Protein AF-A0A535PEJ7-F1 (afdb_monomer_lite)

Foldseek 3Di:
DDDDDDDDDQQDAAAAQDADFFQRLCVSLPFHKDDWDFQPDFDPWQAWAKKWKFAPDFDPWFQFDLVLLQVLLVVQVPKDFLNHSDHSVRVRVLLRLLAFGSYGTQDMDTDRGIPRVVSNVVVVDRFQAPPDPPQQSVCVRGDPSRRIIMMIGHDNCRQVSQQSSQVSQLNHAPLDCVRTVSNPASPRRDHSRGQAHSVRHGDPSRIPSRHDDDDDPPPDPPPPDDDDDDDDDDDDDDDDDDDDDDDDDDDDDDDDPDDPDDPDDDDPVLLVVLQVQLLVVLCPDPVQKAFLVRSLVSCVVVPSPPDDPDRSSVVSVVCLVVVSHAQWDQDPVRGTMRGNPDDDDD

pLDDT: mean 78.52, std 21.34, range [27.61, 98.69]

Secondary structure (DSSP, 8-state):
--PPPPPPPPPPPPPTTPPPPHHHHHHHTTPPPEEEEETTSPP---S-EEEEEE-SS--SS--B-HHHHHHHHHH-TT-EETTBPPPHHHHHHHHHTT--TT--EEEEEEESS-HHHHHHHHHHSPTT--TTTGGGGGGGGBTTGGG-EEEEEE-S-HHHHHHHHHHHHHTTS--STTT-TT-S-SS----TT--B-TT--B----EES-SPPPPP-PPPPP-------------------------PPPP-PPPP-----------HHHHHHHHHHHHHHHHHSTTSEEEHHHHHHHHHHTTTTTT-SS-HHHHHHHHHHTT-STTEEE-TTS-EEEE--S----

Radius of gyration: 27.88 Å; chains: 1; bounding box: 85×74×63 Å

Sequence (346 aa):
MTASRPAAPTPAAPVPGRVLGGAELLRSVGLLADGPVTWGRPVASGRPGVYVVEWPESRPDAPVDLAVVGKWIERLPGLRLDGARPTSRGLAARLHDFWLPGQVVVYVGMTTSSIGARVAAFYRTPLGDRRPHAGGQWLKTLRGLERARVWWAETNAPEEYEDGIFGAFAATIDASAAGAPRLADREVILPFANLQTAMGVRKAHGISGSVQPREEEAAAPERRIVEVPDGDADGAAESARGRPLEPHRPAASAPPRGSGAAPTGRTPDDVASINDLLQEVACRRLLRELSVADAAAELSARGFLRGTRAQPVAVLRELLKNGRIEGAVQDTDRRWAIRCVREGGR

Structure (mmCIF, N/CA/C/O backbone):
data_AF-A0A535PEJ7-F1
#
_entry.id   AF-A0A535PEJ7-F1
#
loop_
_atom_site.group_PDB
_atom_site.id
_atom_site.type_symbol
_atom_site.label_atom_id
_atom_site.label_alt_id
_atom_site.label_comp_id
_atom_site.label_asym_id
_atom_site.label_entity_id
_atom_site.label_seq_id
_atom_site.pdbx_PDB_ins_code
_atom_site.Cartn_x
_atom_site.Cartn_y
_atom_site.Cartn_z
_atom_site.occupancy
_atom_site.B_iso_or_equiv
_atom_site.auth_seq_id
_atom_site.auth_comp_id
_atom_site.auth_asym_id
_atom_site.auth_atom_id
_atom_site.pdbx_PDB_model_num
ATOM 1 N N . MET A 1 1 ? 21.584 -21.686 -42.639 1.00 40.22 1 MET A N 1
ATOM 2 C CA . MET A 1 1 ? 20.510 -22.150 -41.736 1.00 40.22 1 MET A CA 1
ATOM 3 C C . MET A 1 1 ? 20.745 -21.537 -40.365 1.00 40.22 1 MET A C 1
ATOM 5 O O . MET A 1 1 ? 21.490 -22.083 -39.566 1.00 40.22 1 MET A O 1
ATOM 9 N N . THR A 1 2 ? 20.211 -20.343 -40.132 1.00 39.56 2 THR A N 1
ATOM 10 C CA . THR A 1 2 ? 20.315 -19.626 -38.855 1.00 39.56 2 THR A CA 1
ATOM 11 C C . THR A 1 2 ? 19.129 -20.040 -37.993 1.00 39.56 2 THR A C 1
ATOM 13 O O . THR A 1 2 ? 17.984 -19.757 -38.334 1.00 39.56 2 THR A O 1
ATOM 16 N N . ALA A 1 3 ? 19.403 -20.785 -36.922 1.00 41.22 3 ALA A N 1
ATOM 17 C CA . ALA A 1 3 ? 18.391 -21.276 -35.998 1.00 41.22 3 ALA A CA 1
ATOM 18 C C . ALA A 1 3 ? 17.689 -20.097 -35.304 1.00 41.22 3 ALA A C 1
ATOM 20 O O . ALA A 1 3 ? 18.328 -19.275 -34.645 1.00 41.22 3 ALA A O 1
ATOM 21 N N . SER A 1 4 ? 16.371 -20.016 -35.487 1.00 35.03 4 SER A N 1
ATOM 22 C CA . SER A 1 4 ? 15.511 -19.027 -34.843 1.00 35.03 4 SER A CA 1
ATOM 23 C C . SER A 1 4 ? 15.431 -19.321 -33.344 1.00 35.03 4 SER A C 1
ATOM 25 O O . SER A 1 4 ? 15.120 -20.442 -32.938 1.00 35.03 4 SER A O 1
ATOM 27 N N . ARG A 1 5 ? 15.748 -18.324 -32.516 1.00 36.34 5 ARG A N 1
ATOM 28 C CA . ARG A 1 5 ? 15.661 -18.411 -31.054 1.00 36.34 5 ARG A CA 1
ATOM 29 C C . ARG A 1 5 ? 14.174 -18.456 -30.663 1.00 36.34 5 ARG A C 1
ATOM 31 O O . ARG A 1 5 ? 13.438 -17.582 -31.122 1.00 36.34 5 ARG A O 1
ATOM 38 N N . PRO A 1 6 ? 13.710 -19.417 -29.845 1.00 39.34 6 PRO A N 1
ATOM 39 C CA . PRO A 1 6 ? 12.310 -19.457 -29.439 1.00 39.34 6 PRO A CA 1
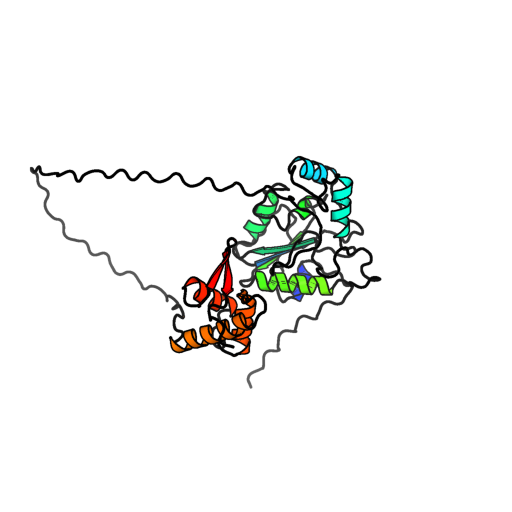ATOM 40 C C . PRO A 1 6 ? 11.959 -18.195 -28.643 1.00 39.34 6 PRO A C 1
ATOM 42 O O . PRO A 1 6 ? 12.738 -17.737 -27.801 1.00 39.34 6 PRO A O 1
ATOM 45 N N . ALA A 1 7 ? 10.796 -17.619 -28.950 1.00 36.56 7 ALA A N 1
ATOM 46 C CA . ALA A 1 7 ? 10.225 -16.507 -28.207 1.00 36.56 7 ALA A CA 1
ATOM 47 C C . ALA A 1 7 ? 10.060 -16.904 -26.732 1.00 36.56 7 ALA A C 1
ATOM 49 O O . ALA A 1 7 ? 9.661 -18.030 -26.428 1.00 36.56 7 ALA A O 1
ATOM 50 N N . ALA A 1 8 ? 10.396 -15.990 -25.819 1.00 38.31 8 ALA A N 1
ATOM 51 C CA . ALA A 1 8 ? 10.147 -16.194 -24.398 1.00 38.31 8 ALA A CA 1
ATOM 52 C C . ALA A 1 8 ? 8.636 -16.408 -24.178 1.00 38.31 8 ALA A C 1
ATOM 54 O O . ALA A 1 8 ? 7.841 -15.711 -24.815 1.00 38.31 8 ALA A O 1
ATOM 55 N N . PRO A 1 9 ? 8.227 -17.355 -23.316 1.00 37.28 9 PRO A N 1
ATOM 56 C CA . PRO A 1 9 ? 6.817 -17.571 -23.030 1.00 37.28 9 PRO A CA 1
ATOM 57 C C . PRO A 1 9 ? 6.213 -16.280 -22.472 1.00 37.28 9 PRO A C 1
ATOM 59 O O . PRO A 1 9 ? 6.731 -15.706 -21.514 1.00 37.28 9 PRO A O 1
ATOM 62 N N . THR A 1 10 ? 5.126 -15.816 -23.087 1.00 45.34 10 THR A N 1
ATOM 63 C CA . THR A 1 10 ? 4.291 -14.745 -22.540 1.00 45.34 10 THR A CA 1
ATOM 64 C C . THR A 1 10 ? 3.850 -15.159 -21.133 1.00 45.34 10 THR A C 1
ATOM 66 O O . THR A 1 10 ? 3.366 -16.285 -20.981 1.00 45.34 10 THR A O 1
ATOM 69 N N . PRO A 1 11 ? 4.030 -14.318 -20.096 1.00 55.16 11 PRO A N 1
ATOM 70 C CA . PRO A 1 11 ? 3.563 -14.661 -18.761 1.00 55.16 11 PRO A CA 1
ATOM 71 C C . PRO A 1 11 ? 2.053 -14.915 -18.815 1.00 55.16 11 PRO A C 1
ATOM 73 O O . PRO A 1 11 ? 1.291 -14.099 -19.333 1.00 55.16 11 PRO A O 1
ATOM 76 N N . ALA A 1 12 ? 1.633 -16.088 -18.341 1.00 57.41 12 ALA A N 1
ATOM 77 C CA . ALA A 1 12 ? 0.224 -16.446 -18.283 1.00 57.41 12 ALA A CA 1
ATOM 78 C C . ALA A 1 12 ? -0.511 -15.474 -17.350 1.00 57.41 12 ALA A C 1
ATOM 80 O O . ALA A 1 12 ? -0.019 -15.171 -16.260 1.00 57.41 12 ALA A O 1
ATOM 81 N N . ALA A 1 13 ? -1.681 -14.998 -17.781 1.00 59.12 13 ALA A N 1
ATOM 82 C CA . ALA A 1 13 ? -2.514 -14.122 -16.967 1.00 59.12 13 ALA A CA 1
ATOM 83 C C . ALA A 1 13 ? -2.870 -14.804 -15.625 1.00 59.12 13 ALA A C 1
ATOM 85 O O . ALA A 1 13 ? -3.090 -16.022 -15.604 1.00 59.12 13 ALA A O 1
ATOM 86 N N . PRO A 1 14 ? -2.929 -14.057 -14.506 1.00 67.81 14 PRO A N 1
ATOM 87 C CA . PRO A 1 14 ? -3.339 -14.608 -13.220 1.00 67.81 14 PRO A CA 1
ATOM 88 C C . PRO A 1 14 ? -4.749 -15.205 -13.298 1.00 67.81 14 PRO A C 1
ATOM 90 O O . PRO A 1 14 ? -5.638 -14.639 -13.929 1.00 67.81 14 PRO A O 1
ATOM 93 N N . VAL A 1 15 ? -4.950 -16.349 -12.641 1.00 69.25 15 VAL A N 1
ATOM 94 C CA . VAL A 1 15 ? -6.269 -16.985 -12.519 1.00 69.25 15 VAL A CA 1
ATOM 95 C C . VAL A 1 15 ? -6.967 -16.435 -11.267 1.00 69.25 15 VAL A C 1
ATOM 97 O O . VAL A 1 15 ? -6.347 -16.461 -10.196 1.00 69.25 15 VAL A O 1
ATOM 100 N N . PRO A 1 16 ? -8.234 -15.986 -11.355 1.00 70.94 16 PRO A N 1
ATOM 101 C CA . PRO A 1 16 ? -8.998 -15.542 -10.192 1.00 70.94 16 PRO A CA 1
ATOM 102 C C . PRO A 1 16 ? -9.054 -16.608 -9.090 1.00 70.94 16 PRO A C 1
ATOM 104 O O . PRO A 1 16 ? -9.185 -17.800 -9.366 1.00 70.94 16 PRO A O 1
ATOM 107 N N . GLY A 1 17 ? -8.932 -16.188 -7.831 1.00 69.38 17 GLY A N 1
ATOM 108 C CA . GLY A 1 17 ? -8.952 -17.068 -6.658 1.00 69.38 17 GLY A CA 1
ATOM 109 C C . GLY A 1 17 ? -7.622 -17.765 -6.347 1.00 69.38 17 GLY A C 1
ATOM 110 O O . GLY A 1 17 ? -7.488 -18.362 -5.277 1.00 69.38 17 GLY A O 1
ATOM 111 N N . ARG A 1 18 ? -6.608 -17.674 -7.221 1.00 79.56 18 ARG A N 1
ATOM 112 C CA . ARG A 1 18 ? -5.263 -18.180 -6.915 1.00 79.56 18 ARG A CA 1
ATOM 113 C C . ARG A 1 18 ? -4.500 -17.178 -6.055 1.00 79.56 18 ARG A C 1
ATOM 115 O O . ARG A 1 18 ? -4.258 -16.048 -6.461 1.00 79.56 18 ARG A O 1
ATOM 122 N N . VAL A 1 19 ? -4.020 -17.625 -4.902 1.00 84.31 19 VAL A N 1
ATOM 123 C CA . VAL A 1 19 ? -3.109 -16.835 -4.067 1.00 84.31 19 VAL A CA 1
ATOM 124 C C . VAL A 1 19 ? -1.735 -16.785 -4.734 1.00 84.31 19 VAL A C 1
ATOM 126 O O . VAL A 1 19 ? -1.134 -17.834 -4.960 1.00 84.31 19 VAL A O 1
ATOM 129 N N . LEU A 1 20 ? -1.245 -15.583 -5.042 1.00 91.56 20 LEU A N 1
ATOM 130 C CA . LEU A 1 20 ? 0.126 -15.373 -5.509 1.00 91.56 20 LEU A CA 1
ATOM 131 C C . LEU A 1 20 ? 0.986 -14.823 -4.371 1.00 91.56 20 LEU A C 1
ATOM 133 O O . LEU A 1 20 ? 0.654 -13.802 -3.763 1.00 91.56 20 LEU A O 1
ATOM 137 N N . GLY A 1 21 ? 2.110 -15.488 -4.102 1.00 95.25 21 GLY A N 1
ATOM 138 C CA . GLY A 1 21 ? 3.163 -14.932 -3.248 1.00 95.25 21 GLY A CA 1
ATOM 139 C C . GLY A 1 21 ? 3.878 -13.756 -3.925 1.00 95.25 21 GLY A C 1
ATOM 140 O O . GLY A 1 21 ? 3.764 -13.555 -5.133 1.00 95.25 21 GLY A O 1
ATOM 141 N N . GLY A 1 22 ? 4.680 -12.995 -3.182 1.00 96.69 22 GLY A N 1
ATOM 142 C CA . GLY A 1 22 ? 5.389 -11.822 -3.701 1.00 96.69 22 GLY A CA 1
ATOM 143 C C . GLY A 1 22 ? 6.346 -12.155 -4.848 1.00 96.69 22 GLY A C 1
ATOM 144 O O . GLY A 1 22 ? 6.372 -11.446 -5.852 1.00 96.69 22 GLY A O 1
ATOM 145 N N . ALA A 1 23 ? 7.067 -13.277 -4.757 1.00 97.50 23 ALA A N 1
ATOM 146 C CA . ALA A 1 23 ? 7.931 -13.740 -5.843 1.00 97.50 23 ALA A CA 1
ATOM 147 C C . ALA A 1 23 ? 7.148 -14.118 -7.111 1.00 97.50 23 ALA A C 1
ATOM 149 O O . ALA A 1 23 ? 7.586 -13.832 -8.223 1.00 97.50 23 ALA A O 1
ATOM 150 N N . GLU A 1 24 ? 6.002 -14.784 -6.958 1.00 96.88 24 GLU A N 1
ATOM 151 C CA . GLU A 1 24 ? 5.153 -15.182 -8.086 1.00 96.88 24 GLU A CA 1
ATOM 152 C C . GLU A 1 24 ? 4.489 -13.969 -8.733 1.00 96.88 24 GLU A C 1
ATOM 154 O O . GLU A 1 24 ? 4.435 -13.885 -9.957 1.00 96.88 24 GLU A O 1
ATOM 159 N N . LEU A 1 25 ? 4.054 -13.006 -7.921 1.00 96.81 25 LEU A N 1
ATOM 160 C CA . LEU A 1 25 ? 3.456 -11.765 -8.386 1.00 96.81 25 LEU A CA 1
ATOM 161 C C . LEU A 1 25 ? 4.454 -10.944 -9.217 1.00 96.81 25 LEU A C 1
ATOM 163 O O . LEU A 1 25 ? 4.123 -10.526 -10.323 1.00 96.81 25 LEU A O 1
ATOM 167 N N . LEU A 1 26 ? 5.701 -10.803 -8.758 1.00 97.62 26 LEU A N 1
ATOM 168 C CA . LEU A 1 26 ? 6.771 -10.170 -9.542 1.00 97.62 26 LEU A CA 1
ATOM 169 C C . LEU A 1 26 ? 7.013 -10.897 -10.877 1.00 97.62 26 LEU A C 1
ATOM 171 O O . LEU A 1 26 ? 7.098 -10.263 -11.928 1.00 97.62 26 LEU A O 1
ATOM 175 N N . ARG A 1 27 ? 7.057 -12.233 -10.871 1.00 96.69 27 ARG A N 1
ATOM 176 C CA . ARG A 1 27 ? 7.235 -13.017 -12.107 1.00 96.69 27 ARG A CA 1
ATOM 177 C C . ARG A 1 27 ? 6.053 -12.910 -13.062 1.00 96.69 27 ARG A C 1
ATOM 179 O O . ARG A 1 27 ? 6.262 -12.951 -14.271 1.00 96.69 27 ARG A O 1
ATOM 186 N N . SER A 1 28 ? 4.834 -12.747 -12.547 1.00 94.88 28 SER A N 1
ATOM 187 C CA . SER A 1 28 ? 3.628 -12.612 -13.374 1.00 94.88 28 SER A CA 1
ATOM 188 C C . SER A 1 28 ? 3.654 -11.372 -14.273 1.00 94.88 28 SER A C 1
ATOM 190 O O . SER A 1 28 ? 3.058 -11.385 -15.344 1.00 94.88 28 SER A O 1
ATOM 192 N N . VAL A 1 29 ? 4.418 -10.342 -13.891 1.00 94.81 29 VAL A N 1
ATOM 193 C CA . VAL A 1 29 ? 4.639 -9.132 -14.698 1.00 94.81 29 VAL A CA 1
ATOM 194 C C . VAL A 1 29 ? 5.972 -9.154 -15.456 1.00 94.81 29 VAL A C 1
ATOM 196 O O . VAL A 1 29 ? 6.398 -8.139 -15.994 1.00 94.81 29 VAL A O 1
ATOM 199 N N . GLY A 1 30 ? 6.654 -10.303 -15.506 1.00 94.12 30 GLY A N 1
ATOM 200 C CA . GLY A 1 30 ? 7.907 -10.478 -16.246 1.00 94.12 30 GLY A CA 1
ATOM 201 C C . GLY A 1 30 ? 9.176 -10.045 -15.504 1.00 94.12 30 GLY A C 1
ATOM 202 O O . GLY A 1 30 ? 10.241 -9.991 -16.119 1.00 94.12 30 GLY A O 1
ATOM 203 N N . LEU A 1 31 ? 9.103 -9.762 -14.199 1.00 95.06 31 LEU A N 1
ATOM 204 C CA . LEU A 1 31 ? 10.280 -9.436 -13.391 1.00 95.06 31 LEU A CA 1
ATOM 205 C C . LEU A 1 31 ? 10.927 -10.685 -12.786 1.00 95.06 31 LEU A C 1
ATOM 207 O O . LEU A 1 31 ? 10.263 -11.659 -12.426 1.00 95.06 31 LEU A O 1
ATOM 211 N N . LEU A 1 32 ? 12.246 -10.632 -12.611 1.00 95.12 32 LEU A N 1
ATOM 212 C CA . LEU A 1 32 ? 12.975 -11.616 -11.818 1.00 95.12 32 LEU A CA 1
ATOM 213 C C . LEU A 1 32 ? 12.944 -11.189 -10.351 1.00 95.12 32 LEU A C 1
ATOM 215 O O . LEU A 1 32 ? 13.448 -10.127 -10.000 1.00 95.12 32 LEU A O 1
ATOM 219 N N . ALA A 1 33 ? 12.313 -12.011 -9.516 1.00 96.81 33 ALA A N 1
ATOM 220 C CA . ALA A 1 33 ? 12.216 -11.766 -8.085 1.00 96.81 3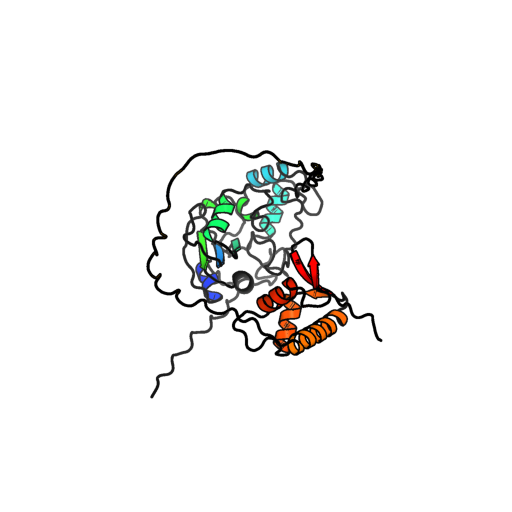3 ALA A CA 1
ATOM 221 C C . ALA A 1 33 ? 13.503 -12.179 -7.359 1.00 96.81 33 ALA A C 1
ATOM 223 O O . ALA A 1 33 ? 13.896 -13.346 -7.420 1.00 96.81 33 ALA A O 1
ATOM 224 N N . ASP A 1 34 ? 14.074 -11.243 -6.614 1.00 97.56 34 ASP A N 1
ATOM 225 C CA . ASP A 1 34 ? 15.127 -11.447 -5.627 1.00 97.56 34 ASP A CA 1
ATOM 226 C C . ASP A 1 34 ? 14.552 -11.522 -4.202 1.00 97.56 34 ASP A C 1
ATOM 228 O O . ASP A 1 34 ? 13.438 -11.061 -3.918 1.00 97.56 34 ASP A O 1
ATOM 232 N N . GLY A 1 35 ? 15.346 -12.082 -3.285 1.00 94.44 35 GLY A N 1
ATOM 233 C CA . GLY A 1 35 ? 14.968 -12.301 -1.890 1.00 94.44 35 GLY A CA 1
ATOM 234 C C . GLY A 1 35 ? 14.477 -13.731 -1.608 1.00 94.44 35 GLY A C 1
ATOM 235 O O . GLY A 1 35 ? 14.850 -14.654 -2.333 1.00 94.44 35 GLY A O 1
ATOM 236 N N . PRO A 1 36 ? 13.685 -13.947 -0.540 1.00 96.81 36 PRO A N 1
ATOM 237 C CA . PRO A 1 36 ? 13.157 -12.937 0.369 1.00 96.81 36 PRO A CA 1
ATOM 238 C C . PRO A 1 36 ? 14.168 -12.557 1.453 1.00 96.81 36 PRO A C 1
ATOM 240 O O . PRO A 1 36 ? 15.015 -13.357 1.846 1.00 96.81 36 PRO A O 1
ATOM 243 N N . VAL A 1 37 ? 14.009 -11.364 2.024 1.00 97.75 37 VAL A N 1
ATOM 244 C CA . VAL A 1 37 ? 14.550 -11.054 3.358 1.00 97.75 37 VAL A CA 1
ATOM 245 C C . VAL A 1 37 ? 13.414 -10.850 4.348 1.00 97.75 37 VAL A C 1
ATOM 247 O O . VAL A 1 37 ? 12.343 -10.368 3.990 1.00 97.75 37 VAL A O 1
ATOM 250 N N . THR A 1 38 ? 13.634 -11.205 5.608 1.00 97.56 38 THR A N 1
ATOM 251 C CA . THR A 1 38 ? 12.675 -10.915 6.678 1.00 97.56 38 THR A CA 1
ATOM 252 C C . THR A 1 38 ? 12.582 -9.407 6.927 1.00 97.56 38 THR A C 1
ATOM 254 O O . THR A 1 38 ? 13.588 -8.696 6.866 1.00 97.56 38 THR A O 1
ATOM 257 N N . TRP A 1 39 ? 11.387 -8.908 7.238 1.00 97.00 39 TRP A N 1
ATOM 258 C CA . TRP A 1 39 ? 11.158 -7.518 7.618 1.00 97.00 39 TRP A CA 1
ATOM 259 C C . TRP A 1 39 ? 12.089 -7.090 8.759 1.00 97.00 39 TRP A C 1
ATOM 261 O O . TRP A 1 39 ? 12.343 -7.831 9.706 1.00 97.00 39 TRP A O 1
ATOM 271 N N . GLY A 1 40 ? 12.631 -5.880 8.658 1.00 95.38 40 GLY A N 1
ATOM 272 C CA . GLY A 1 40 ? 13.662 -5.362 9.559 1.00 95.38 40 GLY A CA 1
ATOM 273 C C . GLY A 1 40 ? 15.091 -5.719 9.139 1.00 95.38 40 GLY A C 1
ATOM 274 O O . GLY A 1 40 ? 16.037 -5.115 9.644 1.00 95.38 40 GLY A O 1
ATOM 275 N N . ARG A 1 41 ? 15.285 -6.646 8.188 1.00 97.25 41 ARG A N 1
ATOM 276 C CA . ARG A 1 41 ? 16.610 -6.957 7.630 1.00 97.25 41 ARG A CA 1
ATOM 277 C C . ARG A 1 41 ? 16.929 -6.062 6.422 1.00 97.25 41 ARG A C 1
ATOM 279 O O . ARG A 1 41 ? 16.006 -5.607 5.737 1.00 97.25 41 ARG A O 1
ATOM 286 N N . PRO A 1 42 ? 18.220 -5.777 6.158 1.00 96.56 42 PRO A N 1
ATOM 287 C CA . PRO A 1 42 ? 18.627 -5.020 4.977 1.00 96.56 42 PRO A CA 1
ATOM 288 C C . PRO A 1 42 ? 18.275 -5.750 3.674 1.00 96.56 42 PRO A C 1
ATOM 290 O O . PRO A 1 42 ? 18.497 -6.952 3.559 1.00 96.56 42 PRO A O 1
ATOM 293 N N . VAL A 1 43 ? 17.782 -5.004 2.682 1.00 97.62 43 VAL A N 1
ATOM 294 C CA . VAL A 1 43 ? 17.622 -5.484 1.300 1.00 97.62 43 VAL A CA 1
ATOM 295 C C . VAL A 1 43 ? 18.887 -5.147 0.515 1.00 97.62 43 VAL A C 1
ATOM 297 O O . VAL A 1 43 ? 19.304 -3.987 0.473 1.00 97.62 43 VAL A O 1
ATOM 300 N N . ALA A 1 44 ? 19.487 -6.152 -0.120 1.00 95.62 44 ALA A N 1
ATOM 301 C CA . ALA A 1 44 ? 20.758 -6.044 -0.834 1.00 95.62 44 ALA A CA 1
ATOM 302 C C . ALA A 1 44 ? 20.595 -5.499 -2.267 1.00 95.62 44 ALA A C 1
ATOM 304 O O . ALA A 1 44 ? 21.089 -6.090 -3.220 1.00 95.62 44 ALA A O 1
ATOM 305 N N . SER A 1 45 ? 19.906 -4.364 -2.426 1.00 96.12 45 SER A N 1
ATOM 306 C CA . SER A 1 45 ? 19.814 -3.659 -3.710 1.00 96.12 45 SER A CA 1
ATOM 307 C C . SER A 1 45 ? 19.985 -2.150 -3.541 1.00 96.12 45 SER A C 1
ATOM 309 O O . SER A 1 45 ? 19.210 -1.456 -2.872 1.00 96.12 45 SER A O 1
ATOM 311 N N . GLY A 1 46 ? 21.025 -1.628 -4.190 1.00 95.38 46 GLY A N 1
ATOM 312 C CA . GLY A 1 46 ? 21.313 -0.198 -4.286 1.00 95.38 46 GLY A CA 1
ATOM 313 C C . GLY A 1 46 ? 20.608 0.496 -5.454 1.00 95.38 46 GLY A C 1
ATOM 314 O O . GLY A 1 46 ? 20.877 1.671 -5.686 1.00 95.38 46 GLY A O 1
ATOM 315 N N . ARG A 1 47 ? 19.753 -0.211 -6.201 1.00 96.06 47 ARG A N 1
ATOM 316 C CA . ARG A 1 47 ? 19.217 0.244 -7.489 1.00 96.06 47 ARG A CA 1
ATOM 317 C C . ARG A 1 47 ? 17.728 0.590 -7.448 1.00 96.06 47 ARG A C 1
ATOM 319 O O . ARG A 1 47 ? 17.056 0.247 -6.470 1.00 96.06 47 ARG A O 1
ATOM 326 N N . PRO A 1 48 ? 17.223 1.283 -8.486 1.00 96.31 48 PRO A N 1
ATOM 327 C CA . PRO A 1 48 ? 15.799 1.529 -8.655 1.00 96.31 48 PRO A CA 1
ATOM 328 C C . PRO A 1 48 ? 15.028 0.227 -8.862 1.00 96.31 48 PRO A C 1
ATOM 330 O O . PRO A 1 48 ? 15.572 -0.761 -9.361 1.00 96.31 48 PRO A O 1
ATOM 333 N N . GLY A 1 49 ? 13.747 0.240 -8.510 1.00 96.94 49 GLY A N 1
ATOM 334 C CA . GLY A 1 49 ? 12.843 -0.857 -8.818 1.00 96.94 49 GLY A CA 1
ATOM 335 C C . GLY A 1 49 ? 11.649 -0.942 -7.882 1.00 96.94 49 GLY A C 1
ATOM 336 O O . GLY A 1 49 ? 11.219 0.060 -7.302 1.00 96.94 49 GLY A O 1
ATOM 337 N N . VAL A 1 50 ? 11.117 -2.152 -7.753 1.00 97.88 50 VAL A N 1
ATOM 338 C CA . VAL A 1 50 ? 9.892 -2.461 -7.009 1.00 97.88 50 VAL A CA 1
ATOM 339 C C . VAL A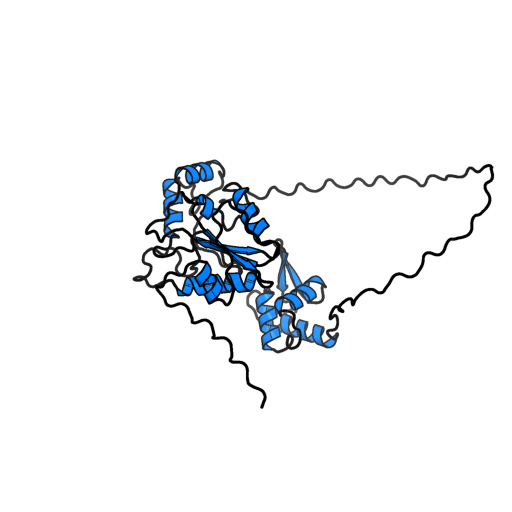 1 50 ? 10.171 -3.472 -5.903 1.00 97.88 50 VAL A C 1
ATOM 341 O O . VAL A 1 50 ? 11.107 -4.268 -5.986 1.00 97.88 50 VAL A O 1
ATOM 344 N N . TYR A 1 51 ? 9.361 -3.444 -4.853 1.00 97.94 51 TYR A N 1
ATOM 345 C CA . TYR A 1 51 ? 9.412 -4.399 -3.754 1.00 97.94 51 TYR A CA 1
ATOM 346 C C . TYR A 1 51 ? 8.009 -4.759 -3.279 1.00 97.94 51 TYR A C 1
ATOM 348 O O . TYR A 1 51 ? 7.082 -3.952 -3.337 1.00 97.94 51 TYR A O 1
ATOM 356 N N . VAL A 1 52 ? 7.871 -5.985 -2.788 1.00 98.31 52 VAL A N 1
ATOM 357 C CA . VAL A 1 52 ? 6.620 -6.567 -2.311 1.00 98.31 52 VAL A CA 1
ATOM 358 C C . VAL A 1 52 ? 6.820 -7.040 -0.880 1.00 98.31 52 VAL A C 1
ATOM 360 O O . VAL A 1 52 ? 7.772 -7.762 -0.586 1.00 98.31 52 VAL A O 1
ATOM 363 N N . VAL A 1 53 ? 5.916 -6.639 0.008 1.00 98.19 53 VAL A N 1
ATOM 364 C CA . VAL A 1 53 ? 5.838 -7.129 1.384 1.00 98.19 53 VAL A CA 1
ATOM 365 C C . VAL A 1 53 ? 4.773 -8.210 1.436 1.00 98.19 53 VAL A C 1
ATOM 367 O O . VAL A 1 53 ? 3.594 -7.971 1.164 1.00 98.19 53 VAL A O 1
ATOM 370 N N . GLU A 1 54 ? 5.209 -9.404 1.795 1.00 97.81 54 GLU A N 1
ATOM 371 C CA . GLU A 1 54 ? 4.402 -10.608 1.875 1.00 97.81 54 GLU A CA 1
ATOM 372 C C . GLU A 1 54 ? 4.262 -11.045 3.335 1.00 97.81 54 GLU A C 1
ATOM 374 O O . GLU A 1 54 ? 5.243 -11.202 4.064 1.00 97.81 54 GLU A O 1
ATOM 379 N N . TRP A 1 55 ? 3.028 -11.249 3.773 1.00 96.94 55 TRP A N 1
ATOM 380 C CA . TRP A 1 55 ? 2.695 -11.839 5.056 1.00 96.94 55 TRP A CA 1
ATOM 381 C C . TRP A 1 55 ? 2.991 -13.349 5.049 1.00 96.94 55 TRP A C 1
ATOM 383 O O . TRP A 1 55 ? 2.800 -13.995 4.021 1.00 96.94 55 TRP A O 1
ATOM 393 N N . PRO A 1 56 ? 3.443 -13.953 6.165 1.00 92.12 56 PRO A N 1
ATOM 394 C CA . PRO A 1 56 ? 3.915 -15.342 6.168 1.00 92.12 56 PRO A CA 1
ATOM 395 C C . PRO A 1 56 ? 2.904 -16.381 5.681 1.00 92.12 56 PRO A C 1
ATOM 397 O O . PRO A 1 56 ? 3.308 -17.380 5.086 1.00 92.12 56 PRO A O 1
ATOM 400 N N . GLU A 1 57 ? 1.626 -16.138 5.963 1.00 90.44 57 GLU A N 1
ATOM 401 C CA . GLU A 1 57 ? 0.495 -17.035 5.744 1.00 90.44 57 GLU A CA 1
ATOM 402 C C . GLU A 1 57 ? -0.759 -16.216 5.417 1.00 90.44 57 GLU A C 1
ATOM 404 O O . GLU A 1 57 ? -0.887 -15.069 5.847 1.00 90.44 57 GLU A O 1
ATOM 409 N N . SER A 1 58 ? -1.708 -16.799 4.687 1.00 89.50 58 SER A N 1
ATOM 410 C CA . SER A 1 58 ? -3.017 -16.172 4.501 1.00 89.50 58 SER A CA 1
ATOM 411 C C . SER A 1 58 ? -3.777 -16.144 5.828 1.00 89.50 58 SER A C 1
ATOM 413 O O . SER A 1 58 ? -3.716 -17.097 6.608 1.00 89.50 58 SER A O 1
ATOM 415 N N . ARG A 1 59 ? -4.505 -15.055 6.094 1.00 90.19 59 ARG A N 1
ATOM 416 C CA . ARG A 1 59 ? -5.329 -14.917 7.302 1.00 90.19 59 ARG A CA 1
ATOM 417 C C . ARG A 1 59 ? -6.740 -14.465 6.948 1.00 90.19 59 ARG A C 1
ATOM 419 O O . ARG A 1 59 ? -6.884 -13.636 6.050 1.00 90.19 59 ARG A O 1
ATOM 426 N N . PRO A 1 60 ? -7.766 -14.945 7.674 1.00 88.69 60 PRO A N 1
ATOM 427 C CA . PRO A 1 60 ? -9.129 -14.450 7.499 1.00 88.69 60 PRO A CA 1
ATOM 428 C C . PRO A 1 60 ? -9.258 -12.986 7.931 1.00 88.69 60 PRO A C 1
ATOM 430 O O . PRO A 1 60 ? -10.028 -12.236 7.343 1.00 88.69 60 PRO A O 1
ATOM 433 N N . ASP A 1 61 ? -8.453 -12.581 8.916 1.00 90.62 61 ASP A N 1
ATOM 434 C CA . ASP A 1 61 ? -8.571 -11.305 9.602 1.00 90.62 61 ASP A CA 1
ATOM 435 C C . ASP A 1 61 ? -7.216 -10.588 9.668 1.00 90.62 61 ASP A C 1
ATOM 437 O O . ASP A 1 61 ? -6.191 -11.213 9.984 1.00 90.62 61 ASP A O 1
ATOM 441 N N . ALA A 1 62 ? -7.215 -9.268 9.441 1.00 93.00 62 ALA A N 1
ATOM 442 C CA . ALA A 1 62 ? -6.018 -8.456 9.643 1.00 93.00 62 ALA A CA 1
ATOM 443 C C . ALA A 1 62 ? -5.568 -8.524 11.108 1.00 93.00 62 ALA A C 1
ATOM 445 O O . ALA A 1 62 ? -6.360 -8.208 12.003 1.00 93.00 62 ALA A O 1
ATOM 446 N N . PRO A 1 63 ? -4.294 -8.854 11.384 1.00 95.62 63 PRO A N 1
ATOM 447 C CA . PRO A 1 63 ? -3.753 -8.845 12.736 1.00 95.62 63 PRO A CA 1
ATOM 448 C C . PRO A 1 63 ? -3.446 -7.408 13.199 1.00 95.62 63 PRO A C 1
ATOM 450 O O . PRO A 1 63 ? -2.306 -7.094 13.523 1.00 95.62 63 PRO A O 1
ATOM 453 N N . VAL A 1 64 ? -4.440 -6.514 13.206 1.00 97.00 64 VAL A N 1
ATOM 454 C CA . VAL A 1 64 ? -4.277 -5.111 13.625 1.00 97.00 64 VAL A CA 1
ATOM 455 C C . VAL A 1 64 ? -4.028 -5.031 15.133 1.00 97.00 64 VAL A C 1
ATOM 457 O O . VAL A 1 64 ? -4.789 -5.568 15.938 1.00 97.00 64 VAL A O 1
ATOM 460 N N . ASP A 1 65 ? -2.974 -4.325 15.534 1.00 97.50 65 ASP A N 1
ATOM 461 C CA . ASP A 1 65 ? -2.648 -4.081 16.932 1.00 97.50 65 ASP A CA 1
ATOM 462 C C . ASP A 1 65 ? -3.400 -2.855 17.475 1.00 97.50 65 ASP A C 1
ATOM 464 O O . ASP A 1 65 ? -3.062 -1.702 17.193 1.00 97.50 65 ASP A O 1
ATOM 468 N N . LEU A 1 66 ? -4.420 -3.108 18.301 1.00 97.38 66 LEU A N 1
ATOM 469 C CA . LEU A 1 66 ? -5.253 -2.062 18.904 1.00 97.38 66 LEU A CA 1
ATOM 470 C C . LEU A 1 66 ? -4.462 -1.047 19.740 1.00 97.38 66 LEU A C 1
ATOM 472 O O . LEU A 1 66 ? -4.850 0.122 19.790 1.00 97.38 66 LEU A O 1
ATOM 476 N N . ALA A 1 67 ? -3.372 -1.462 20.392 1.00 97.38 67 ALA A N 1
ATOM 477 C CA . ALA A 1 67 ? -2.569 -0.560 21.212 1.00 97.38 67 ALA A CA 1
ATOM 478 C C . ALA A 1 67 ? -1.751 0.394 20.332 1.00 97.38 67 ALA A C 1
ATOM 480 O O . ALA A 1 67 ? -1.664 1.586 20.630 1.00 97.38 67 ALA A O 1
ATOM 481 N N . VAL A 1 68 ? -1.199 -0.102 19.220 1.00 97.56 68 VAL A N 1
ATOM 482 C CA . VAL A 1 68 ? -0.520 0.744 18.224 1.00 97.56 68 VAL A CA 1
ATOM 483 C C . VAL A 1 68 ? -1.501 1.727 17.585 1.00 97.56 68 VAL A C 1
ATOM 485 O O . VAL A 1 68 ? -1.180 2.908 17.454 1.00 97.56 68 VAL A O 1
ATOM 488 N N . VAL A 1 69 ? -2.714 1.275 17.253 1.00 97.88 69 VAL A N 1
ATOM 489 C CA . VAL A 1 69 ? -3.778 2.141 16.719 1.00 97.88 69 VAL A CA 1
ATOM 490 C C . VAL A 1 69 ? -4.174 3.228 17.725 1.00 97.88 69 VAL A C 1
ATOM 492 O O . VAL A 1 69 ? -4.294 4.390 17.342 1.00 97.88 69 VAL A O 1
ATOM 495 N N . GLY A 1 70 ? -4.319 2.894 19.012 1.00 97.56 70 GLY A N 1
ATOM 496 C CA . GLY A 1 70 ? -4.599 3.880 20.063 1.00 97.56 70 GLY A CA 1
ATOM 497 C C . GLY A 1 70 ? -3.523 4.964 20.149 1.00 97.56 70 GLY A C 1
ATOM 498 O O . GLY A 1 70 ? -3.832 6.150 20.039 1.00 97.56 70 GLY A O 1
ATOM 499 N N . LYS A 1 71 ? -2.248 4.558 20.207 1.00 97.62 71 LYS A N 1
ATOM 500 C CA . LYS A 1 71 ? -1.103 5.487 20.205 1.00 97.62 71 LYS A CA 1
ATOM 501 C C . LYS A 1 71 ? -1.058 6.364 18.953 1.00 97.62 71 LYS A C 1
ATOM 503 O O . LYS A 1 71 ? -0.650 7.520 19.023 1.00 97.62 71 LYS A O 1
ATOM 508 N N . TRP A 1 72 ? -1.470 5.837 17.801 1.00 96.75 72 TRP A N 1
ATOM 509 C CA .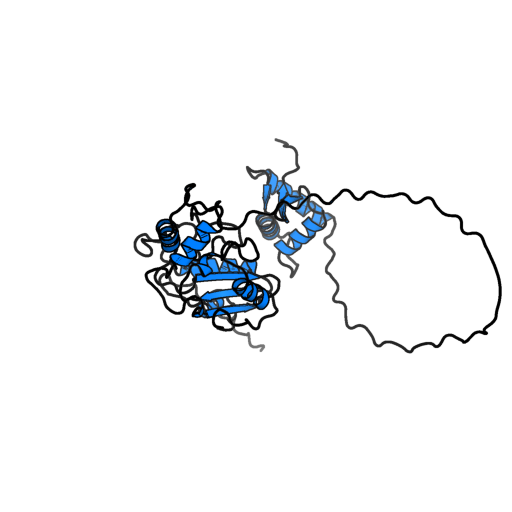 TRP A 1 72 ? -1.538 6.605 16.558 1.00 96.75 72 TRP A CA 1
ATOM 510 C C . TRP A 1 72 ? -2.601 7.709 16.615 1.00 96.75 72 TRP A C 1
ATOM 512 O O . TRP A 1 72 ? -2.315 8.846 16.239 1.00 96.75 72 TRP A O 1
ATOM 522 N N . ILE A 1 73 ? -3.792 7.399 17.142 1.00 97.25 73 ILE A N 1
ATOM 523 C CA . ILE A 1 73 ? -4.885 8.366 17.342 1.00 97.25 73 ILE A CA 1
ATOM 524 C C . ILE A 1 73 ? -4.494 9.445 18.362 1.00 97.25 73 ILE A C 1
ATOM 526 O O . ILE A 1 73 ? -4.829 10.616 18.186 1.00 97.25 73 ILE A O 1
ATOM 530 N N . GLU A 1 74 ? -3.794 9.068 19.431 1.00 96.81 74 GLU A N 1
ATOM 531 C CA . GLU A 1 74 ? -3.280 10.011 20.433 1.00 96.81 74 GLU A CA 1
ATOM 532 C C . GLU A 1 74 ? -2.231 10.948 19.835 1.00 96.81 74 GLU A C 1
ATOM 534 O O . GLU A 1 74 ? -2.302 12.164 20.017 1.00 96.81 74 GLU A O 1
ATOM 539 N N . ARG A 1 75 ? -1.288 10.387 19.070 1.00 95.56 75 ARG A N 1
ATOM 540 C CA . ARG A 1 75 ? -0.203 11.135 18.430 1.00 95.56 75 ARG A CA 1
ATOM 541 C C . ARG A 1 75 ? -0.698 12.138 17.390 1.00 95.56 75 ARG A C 1
ATOM 543 O O . ARG A 1 75 ? -0.046 13.160 17.185 1.00 95.56 75 ARG A O 1
ATOM 550 N N . LEU A 1 76 ? -1.802 11.844 16.704 1.00 95.50 76 LEU A N 1
ATOM 551 C CA . LEU A 1 76 ? -2.355 12.689 15.647 1.00 95.50 76 LEU A CA 1
ATOM 552 C C . LEU A 1 76 ? -3.757 13.185 16.024 1.00 95.50 76 LEU A C 1
ATOM 554 O O . LEU A 1 76 ? -4.755 12.612 15.584 1.00 95.50 76 LEU A O 1
ATOM 558 N N . PRO A 1 77 ? -3.869 14.308 16.762 1.00 94.19 77 PRO A N 1
ATOM 559 C CA . PRO A 1 77 ? -5.160 14.889 17.133 1.00 94.19 77 PRO A CA 1
ATOM 560 C C . PRO A 1 77 ? -6.052 15.251 15.938 1.00 94.19 77 PRO A C 1
ATOM 562 O O . PRO A 1 77 ? -7.267 15.368 16.096 1.00 94.19 77 PRO A O 1
ATOM 565 N N . GLY A 1 78 ? -5.466 15.428 14.749 1.00 95.12 78 GLY A N 1
ATOM 566 C CA . GLY A 1 78 ? -6.164 15.673 13.484 1.00 95.12 78 GLY A CA 1
ATOM 567 C C . GLY A 1 78 ? -6.674 14.416 12.770 1.00 95.12 78 GLY A C 1
ATOM 568 O O . GLY A 1 78 ? -7.375 14.553 11.774 1.00 95.12 78 GLY A O 1
ATOM 569 N N . LEU A 1 79 ? -6.368 13.208 13.260 1.00 96.88 79 LEU A N 1
ATOM 570 C CA . LEU A 1 79 ? -6.802 11.961 12.632 1.00 96.88 79 LEU A CA 1
ATOM 571 C C . LEU A 1 79 ? -8.327 11.826 12.719 1.00 96.88 79 LEU A C 1
ATOM 573 O O . LEU A 1 79 ? -8.918 11.936 13.801 1.00 96.88 79 LEU A O 1
ATOM 577 N N . ARG A 1 80 ? -8.972 11.603 11.573 1.00 97.81 80 ARG A N 1
ATOM 578 C CA . ARG A 1 80 ? -10.418 11.385 11.459 1.00 97.81 80 ARG A CA 1
ATOM 579 C C . ARG A 1 80 ? -10.727 10.103 10.696 1.00 97.81 80 ARG A C 1
ATOM 581 O O . ARG A 1 80 ? -9.965 9.696 9.824 1.00 97.81 80 ARG A O 1
ATOM 588 N N . LEU A 1 81 ? -11.864 9.511 11.027 1.00 97.56 81 LEU A N 1
ATOM 589 C CA . LEU A 1 81 ? -12.535 8.439 10.309 1.00 97.56 81 LEU A CA 1
ATOM 590 C C . LEU A 1 81 ? -13.914 8.968 9.917 1.00 97.56 81 LEU A C 1
ATOM 592 O O . LEU A 1 81 ? -14.699 9.321 10.794 1.00 97.56 81 LEU A O 1
ATOM 596 N N . ASP A 1 82 ? -14.157 9.099 8.617 1.00 96.44 82 ASP A N 1
ATOM 597 C CA . ASP A 1 82 ? -15.379 9.673 8.038 1.00 96.44 82 ASP A CA 1
ATOM 598 C C . ASP A 1 82 ? -15.739 11.038 8.651 1.00 96.44 82 ASP A C 1
ATOM 600 O O . ASP A 1 82 ? -16.885 11.339 8.969 1.00 96.44 82 ASP A O 1
ATOM 604 N N . GLY A 1 83 ? -14.719 11.869 8.881 1.00 96.69 83 GLY A N 1
ATOM 605 C CA . GLY A 1 83 ? -14.867 13.205 9.467 1.00 96.69 83 GLY A CA 1
ATOM 606 C C . GLY A 1 83 ? -14.965 13.247 10.998 1.00 96.69 83 GLY A C 1
ATOM 607 O O . GLY A 1 83 ? -14.763 14.314 11.577 1.00 96.69 83 GLY A O 1
ATOM 608 N N . ALA A 1 84 ? -15.169 12.116 11.680 1.00 97.25 84 ALA A N 1
ATOM 609 C CA . ALA A 1 84 ? -15.230 12.038 13.141 1.00 97.25 84 ALA A CA 1
ATOM 610 C C . ALA A 1 84 ? -13.901 11.572 13.755 1.00 97.25 84 ALA A C 1
ATOM 612 O O . ALA A 1 84 ? -13.091 10.913 13.107 1.00 97.25 84 ALA A O 1
ATOM 613 N N . ARG A 1 85 ? -13.643 11.899 15.027 1.00 97.50 85 ARG A N 1
ATOM 614 C CA . ARG A 1 85 ? -12.484 11.340 15.741 1.00 97.50 85 ARG A CA 1
ATOM 615 C C . ARG A 1 85 ? -12.759 9.861 16.054 1.00 97.50 85 ARG A C 1
ATOM 617 O O . ARG A 1 85 ? -13.736 9.585 16.749 1.00 97.50 85 ARG A O 1
ATOM 624 N N . PRO A 1 86 ? -11.938 8.911 15.576 1.00 97.88 86 PRO A N 1
ATOM 625 C CA . PRO A 1 86 ? -12.219 7.500 15.791 1.00 97.88 86 PRO A CA 1
ATOM 626 C C . PRO A 1 86 ? -11.856 7.042 17.203 1.00 97.88 86 PRO A C 1
ATOM 628 O O . PRO A 1 86 ? -10.989 7.609 17.868 1.00 97.88 86 PRO A O 1
ATOM 631 N N . THR A 1 87 ? -12.465 5.932 17.613 1.00 98.00 87 THR A N 1
ATOM 632 C CA . THR A 1 87 ? -11.945 5.088 18.696 1.00 98.00 87 THR A CA 1
ATOM 633 C C . THR A 1 87 ? -10.919 4.098 18.139 1.00 98.00 87 THR A C 1
ATOM 635 O O . THR A 1 87 ? -10.956 3.772 16.950 1.00 98.00 87 THR A O 1
ATOM 638 N N . SER A 1 88 ? -10.046 3.542 18.987 1.00 97.69 88 SER A N 1
ATOM 639 C CA . SER A 1 88 ? -9.078 2.518 18.555 1.00 97.69 88 SER A CA 1
ATOM 640 C C . SER A 1 88 ? -9.761 1.308 17.914 1.00 97.69 88 SER A C 1
ATOM 642 O O . SER A 1 88 ? -9.294 0.799 16.899 1.00 97.69 88 SER A O 1
ATOM 644 N N . ARG A 1 89 ? -10.908 0.881 18.464 1.00 97.88 89 ARG A N 1
ATOM 645 C CA . ARG A 1 89 ? -11.708 -0.223 17.914 1.00 97.88 89 ARG A CA 1
ATOM 646 C C . ARG A 1 89 ? -12.332 0.141 16.567 1.00 97.88 89 ARG A C 1
ATOM 648 O O . ARG A 1 89 ? -12.277 -0.671 15.655 1.00 97.88 89 ARG A O 1
ATOM 655 N N . GLY A 1 90 ? -12.889 1.347 16.435 1.00 97.69 90 GLY A N 1
ATOM 656 C CA . GLY A 1 90 ? -13.495 1.809 15.184 1.00 97.69 90 GLY A CA 1
ATOM 657 C C . GLY A 1 90 ? -12.477 1.933 14.050 1.00 97.69 90 GLY A C 1
ATOM 658 O O . GLY A 1 90 ? -12.727 1.462 12.945 1.00 97.69 90 GLY A O 1
ATOM 659 N N . LEU A 1 91 ? -11.294 2.489 14.331 1.00 97.69 91 LEU A N 1
ATOM 660 C CA . LEU A 1 91 ? -10.228 2.587 13.332 1.00 97.69 91 LEU A CA 1
ATOM 661 C C . LEU A 1 91 ? -9.661 1.212 12.957 1.00 97.69 91 LEU A C 1
ATOM 663 O O . LEU A 1 91 ? -9.420 0.958 11.782 1.00 97.69 91 LEU A O 1
ATOM 667 N N . ALA A 1 92 ? -9.483 0.308 13.923 1.00 97.31 92 ALA A N 1
ATOM 668 C CA . ALA A 1 92 ? -9.037 -1.052 13.631 1.00 97.31 92 ALA A CA 1
ATOM 669 C C . ALA A 1 92 ? -10.062 -1.849 12.812 1.00 97.31 92 ALA A C 1
ATOM 671 O O . ALA A 1 92 ? -9.662 -2.564 11.899 1.00 97.31 92 ALA A O 1
ATOM 672 N N . ALA A 1 93 ? -11.361 -1.686 13.090 1.00 95.56 93 ALA A N 1
ATOM 673 C CA . ALA A 1 93 ? -12.426 -2.261 12.272 1.00 95.56 93 ALA A CA 1
ATOM 674 C C . ALA A 1 93 ? -12.370 -1.720 10.835 1.00 95.56 93 ALA A C 1
ATOM 676 O O . ALA A 1 93 ? -12.330 -2.507 9.899 1.00 95.56 93 ALA A O 1
ATOM 677 N N . ARG A 1 94 ? -12.216 -0.398 10.654 1.00 95.38 94 ARG A N 1
ATOM 678 C CA . ARG A 1 94 ? -12.044 0.176 9.310 1.00 95.38 94 ARG A CA 1
ATOM 679 C C . ARG A 1 94 ? -10.829 -0.396 8.583 1.00 95.38 94 ARG A C 1
ATOM 681 O O . ARG A 1 94 ? -10.925 -0.701 7.404 1.00 95.38 94 ARG A O 1
ATOM 688 N N . LEU A 1 95 ? -9.678 -0.519 9.246 1.00 95.44 95 LEU A N 1
ATOM 689 C CA . LEU A 1 95 ? -8.489 -1.122 8.630 1.00 95.44 95 LEU A CA 1
ATOM 690 C C . LEU A 1 95 ? -8.767 -2.572 8.216 1.00 95.44 95 LEU A C 1
ATOM 692 O O . LEU A 1 95 ? -8.384 -2.991 7.127 1.00 95.44 95 LEU A O 1
ATOM 696 N N . HIS A 1 96 ? -9.458 -3.323 9.069 1.00 93.25 96 HIS A N 1
ATOM 697 C CA . HIS A 1 96 ? -9.832 -4.702 8.800 1.00 93.25 96 HIS A CA 1
ATOM 698 C C . HIS A 1 96 ? -10.710 -4.855 7.548 1.00 93.25 96 HIS A C 1
ATOM 700 O O . HIS A 1 96 ? -10.514 -5.816 6.810 1.00 93.25 96 HIS A O 1
ATOM 706 N N . ASP A 1 97 ? -11.585 -3.893 7.245 1.00 92.00 97 ASP A N 1
ATOM 707 C CA . ASP A 1 97 ? -12.422 -3.906 6.032 1.00 92.00 97 ASP A CA 1
ATOM 708 C C . ASP A 1 97 ? -11.602 -3.866 4.718 1.00 92.00 97 ASP A C 1
ATOM 710 O O . ASP A 1 97 ? -12.106 -4.194 3.644 1.00 92.00 97 ASP A O 1
ATOM 714 N N . PHE A 1 98 ? -10.319 -3.490 4.789 1.00 92.50 98 PHE A N 1
ATOM 715 C CA . PHE A 1 98 ? -9.376 -3.502 3.661 1.00 92.50 98 PHE A CA 1
ATOM 716 C C . PHE A 1 98 ? -8.424 -4.702 3.669 1.00 92.50 98 PHE A C 1
ATOM 718 O O . PHE A 1 98 ? -7.519 -4.788 2.832 1.00 92.50 98 PHE A O 1
ATOM 725 N N . TRP A 1 99 ? -8.583 -5.620 4.621 1.00 92.81 99 TRP A N 1
ATOM 726 C CA . TRP A 1 99 ? -7.889 -6.897 4.593 1.00 92.81 99 TRP A CA 1
ATOM 727 C C . TRP A 1 99 ? -8.543 -7.808 3.565 1.00 92.81 99 TRP A C 1
ATOM 729 O O . TRP A 1 99 ? -9.763 -7.930 3.527 1.00 92.81 99 TRP A O 1
ATOM 739 N N . LEU A 1 100 ? -7.729 -8.471 2.748 1.00 89.75 100 LEU A N 1
ATOM 740 C CA . LEU A 1 100 ? -8.208 -9.404 1.736 1.00 89.75 100 LEU A CA 1
ATOM 741 C C . LEU A 1 100 ? -7.937 -10.831 2.221 1.00 89.75 100 LEU A C 1
ATOM 743 O O . LEU A 1 100 ? -6.785 -11.274 2.171 1.00 89.75 100 LEU A O 1
ATOM 747 N N . PRO A 1 101 ? -8.962 -11.560 2.709 1.00 85.56 101 PRO A N 1
ATOM 748 C CA . PRO A 1 101 ? -8.807 -12.960 3.073 1.00 85.56 101 PRO A CA 1
ATOM 749 C C . PRO A 1 101 ? -8.266 -13.761 1.891 1.00 85.56 101 PRO A C 1
ATOM 751 O O . PRO A 1 101 ? -8.572 -13.470 0.736 1.00 85.56 101 PRO A O 1
ATOM 754 N N . GLY A 1 102 ? -7.443 -14.770 2.160 1.00 85.06 102 GLY A N 1
ATOM 755 C CA . GLY A 1 102 ? -6.807 -15.534 1.086 1.00 85.06 102 GLY A CA 1
ATOM 756 C C . GLY A 1 102 ? -5.507 -14.906 0.585 1.00 85.06 102 GLY A C 1
ATOM 757 O O . GLY A 1 102 ? -4.668 -15.637 0.079 1.00 85.06 102 GLY A O 1
ATOM 758 N N . GLN A 1 103 ? -5.281 -13.603 0.766 1.00 92.19 103 GLN A N 1
ATOM 759 C CA . GLN A 1 103 ? -4.097 -12.934 0.232 1.00 92.19 103 GLN A CA 1
ATOM 760 C C . GLN A 1 103 ? -2.947 -12.873 1.234 1.00 92.19 103 GLN A C 1
ATOM 762 O O . GLN A 1 103 ? -3.137 -12.738 2.443 1.00 92.19 103 GLN A O 1
ATOM 767 N N . VAL A 1 104 ? -1.730 -12.946 0.697 1.00 95.62 104 VAL A N 1
ATOM 768 C CA . VAL A 1 104 ? -0.484 -12.816 1.465 1.00 95.62 104 VAL A CA 1
ATOM 769 C C . VAL A 1 104 ? 0.280 -11.544 1.120 1.00 95.62 104 VAL A C 1
ATOM 771 O O . VAL A 1 104 ? 1.027 -11.041 1.949 1.00 95.62 104 VAL A O 1
ATOM 774 N N . VAL A 1 105 ? 0.091 -10.965 -0.065 1.00 97.25 105 VAL A N 1
ATOM 775 C CA . VAL A 1 105 ? 0.715 -9.682 -0.408 1.00 97.25 105 VAL A CA 1
ATOM 776 C C . VAL A 1 105 ? -0.038 -8.551 0.289 1.00 97.25 105 VAL A C 1
ATOM 778 O O . VAL A 1 105 ? -1.219 -8.324 0.039 1.00 97.25 105 VAL A O 1
ATOM 781 N N . VAL A 1 106 ? 0.655 -7.833 1.175 1.00 96.69 106 VAL A N 1
ATOM 782 C CA . VAL A 1 106 ? 0.065 -6.770 2.009 1.00 96.69 106 VAL A CA 1
ATOM 783 C C . VAL A 1 106 ? 0.531 -5.375 1.619 1.00 96.69 106 VAL A C 1
ATOM 785 O O . VAL A 1 106 ? -0.113 -4.398 1.998 1.00 96.69 106 VAL A O 1
ATOM 788 N N . TYR A 1 107 ? 1.627 -5.266 0.866 1.00 97.75 107 TYR A N 1
ATOM 789 C CA . TYR A 1 107 ? 2.097 -3.996 0.327 1.00 97.75 107 TYR A CA 1
ATOM 790 C C . TYR A 1 107 ? 2.982 -4.197 -0.899 1.00 97.75 107 TYR A C 1
ATOM 792 O O . TYR A 1 107 ? 3.782 -5.128 -0.949 1.00 97.75 107 TYR A O 1
ATOM 800 N N . VAL A 1 108 ? 2.887 -3.279 -1.849 1.00 97.50 108 VAL A N 1
ATOM 801 C CA . VAL A 1 108 ? 3.802 -3.129 -2.981 1.00 97.50 108 VAL A CA 1
ATOM 802 C C . VAL A 1 108 ? 4.321 -1.702 -2.945 1.00 97.50 108 VAL A C 1
ATOM 804 O O . VAL A 1 108 ? 3.571 -0.772 -2.664 1.00 97.50 108 VAL A O 1
ATOM 807 N N . GLY A 1 109 ? 5.605 -1.508 -3.194 1.00 95.44 109 GLY A N 1
ATOM 808 C CA . GLY A 1 109 ? 6.144 -0.169 -3.328 1.00 95.44 109 GLY A CA 1
ATOM 809 C C . GLY A 1 109 ? 7.207 -0.088 -4.397 1.00 95.44 109 GLY A C 1
ATOM 810 O O . GLY A 1 109 ? 7.826 -1.082 -4.772 1.00 95.44 109 GLY A O 1
ATOM 811 N N . MET A 1 110 ? 7.466 1.140 -4.821 1.00 94.62 110 MET A N 1
ATOM 812 C CA . MET A 1 110 ? 8.487 1.439 -5.810 1.00 94.62 110 MET A CA 1
ATOM 813 C C . MET A 1 110 ? 9.471 2.516 -5.347 1.00 94.62 110 MET A C 1
ATOM 815 O O . MET A 1 110 ? 9.291 3.183 -4.315 1.00 94.62 110 MET A O 1
ATOM 819 N N . THR A 1 111 ? 10.575 2.635 -6.081 1.00 93.12 111 THR A N 1
ATOM 820 C CA . THR A 1 111 ? 11.565 3.700 -5.915 1.00 93.12 111 THR A CA 1
ATOM 821 C C . THR A 1 111 ? 12.377 3.900 -7.188 1.00 93.12 111 THR A C 1
ATOM 823 O O . THR A 1 111 ? 12.828 2.943 -7.813 1.00 93.12 111 THR A O 1
ATOM 826 N N . THR A 1 112 ? 12.631 5.161 -7.534 1.00 92.69 112 THR A N 1
ATOM 827 C CA . THR A 1 112 ? 13.541 5.554 -8.622 1.00 92.69 112 THR A CA 1
ATOM 828 C C . THR A 1 112 ? 14.997 5.688 -8.163 1.00 92.69 112 THR A C 1
ATOM 830 O O . THR A 1 112 ? 15.854 6.074 -8.951 1.00 92.69 112 THR A O 1
ATOM 833 N N . SER A 1 113 ? 15.288 5.416 -6.885 1.00 92.38 113 SER A N 1
ATOM 834 C CA . SER A 1 113 ? 16.629 5.544 -6.300 1.00 92.38 113 SER A CA 1
ATOM 835 C C . SER A 1 113 ? 17.172 4.192 -5.837 1.00 92.38 113 SER A C 1
ATOM 837 O O . SER A 1 113 ? 17.707 3.459 -6.651 1.00 92.38 113 SER A O 1
ATOM 839 N N . SER A 1 114 ? 17.046 3.838 -4.553 1.00 96.12 114 SER A N 1
ATOM 840 C CA . SER A 1 114 ? 17.510 2.551 -4.013 1.00 96.12 114 SER A CA 1
ATOM 841 C C . SER A 1 114 ? 16.373 1.830 -3.299 1.00 96.12 114 SER A C 1
ATOM 843 O O . SER A 1 114 ? 15.759 2.401 -2.389 1.00 96.12 114 SER A O 1
ATOM 845 N N . ILE A 1 115 ? 16.128 0.572 -3.678 1.00 97.31 115 ILE A N 1
ATOM 846 C CA . ILE A 1 115 ? 15.192 -0.334 -2.993 1.00 97.31 115 ILE A CA 1
ATOM 847 C C . ILE A 1 115 ? 15.610 -0.512 -1.533 1.00 97.31 115 ILE A C 1
ATOM 849 O O . ILE A 1 115 ? 14.803 -0.278 -0.633 1.00 97.31 115 ILE A O 1
ATOM 853 N N . GLY A 1 116 ? 16.881 -0.830 -1.278 1.00 97.31 116 GLY A N 1
ATOM 854 C CA . GLY A 1 116 ? 17.415 -1.006 0.072 1.00 97.31 116 GLY A CA 1
ATOM 855 C C . GLY A 1 116 ? 17.205 0.212 0.967 1.00 97.31 116 GLY A C 1
ATOM 856 O O . GLY A 1 116 ? 16.692 0.080 2.080 1.00 97.31 116 GLY A O 1
ATOM 857 N N . ALA A 1 117 ? 17.513 1.415 0.473 1.00 95.50 117 ALA A N 1
ATOM 858 C CA . ALA A 1 117 ? 17.298 2.650 1.226 1.00 95.50 117 ALA A CA 1
ATOM 859 C C . ALA A 1 117 ? 15.806 2.924 1.479 1.00 95.50 117 ALA A C 1
ATOM 861 O O . ALA A 1 117 ? 15.429 3.335 2.581 1.00 95.50 117 ALA A O 1
ATOM 862 N N . ARG A 1 118 ? 14.950 2.667 0.479 1.00 95.00 118 ARG A N 1
ATOM 863 C CA . ARG A 1 118 ? 13.496 2.849 0.576 1.00 95.00 118 ARG A CA 1
ATOM 864 C C . ARG A 1 118 ? 12.895 1.920 1.631 1.00 95.00 118 ARG A C 1
ATOM 866 O O . ARG A 1 118 ? 12.162 2.396 2.496 1.00 95.00 118 ARG A O 1
ATOM 873 N N . VAL A 1 119 ? 13.252 0.638 1.610 1.00 95.69 119 VAL A N 1
ATOM 874 C CA . VAL A 1 119 ? 12.801 -0.354 2.596 1.00 95.69 119 VAL A CA 1
ATOM 875 C C . VAL A 1 119 ? 13.367 -0.039 3.983 1.00 95.69 119 VAL A C 1
ATOM 877 O O . VAL A 1 119 ? 12.611 0.037 4.945 1.00 95.69 119 VAL A O 1
ATOM 880 N N . ALA A 1 120 ? 14.660 0.271 4.109 1.00 95.25 120 ALA A N 1
ATOM 881 C CA . ALA A 1 120 ? 15.262 0.624 5.399 1.00 95.25 120 ALA A CA 1
ATOM 882 C C . ALA A 1 120 ? 14.617 1.864 6.044 1.00 95.25 120 ALA A C 1
ATOM 884 O O . ALA A 1 120 ? 14.527 1.965 7.270 1.00 95.25 120 ALA A O 1
ATOM 885 N N . ALA A 1 121 ? 14.138 2.810 5.233 1.00 93.00 121 ALA A N 1
ATOM 886 C CA . ALA A 1 121 ? 13.417 3.965 5.743 1.00 93.00 121 ALA A CA 1
ATOM 887 C C . ALA A 1 121 ? 12.069 3.592 6.387 1.00 93.00 121 ALA A C 1
ATOM 889 O O . ALA A 1 121 ? 11.658 4.267 7.326 1.00 93.00 121 ALA A O 1
ATOM 890 N N . PHE A 1 122 ? 11.407 2.498 5.979 1.00 92.06 122 PHE A N 1
ATOM 891 C CA . PHE A 1 122 ? 10.204 2.031 6.682 1.00 92.06 122 PHE A CA 1
ATOM 892 C C . PHE A 1 122 ? 10.492 1.715 8.143 1.00 92.06 122 PHE A C 1
ATOM 894 O O . PHE A 1 122 ? 9.687 2.083 8.996 1.00 92.06 122 PHE A O 1
ATOM 901 N N . TYR A 1 123 ? 11.628 1.076 8.422 1.00 91.00 123 TYR A N 1
ATOM 902 C CA . TYR A 1 123 ? 11.982 0.612 9.762 1.00 91.00 123 TYR A CA 1
ATOM 903 C C . TYR A 1 123 ? 12.229 1.765 10.735 1.00 91.00 123 TYR A C 1
ATOM 905 O O . TYR A 1 123 ? 11.922 1.649 11.915 1.00 91.00 123 TYR A O 1
ATOM 913 N N . ARG A 1 124 ? 12.768 2.886 10.240 1.00 89.44 124 ARG A N 1
ATOM 914 C CA . ARG A 1 124 ? 13.108 4.044 11.078 1.00 89.44 124 ARG A CA 1
ATOM 915 C C . ARG A 1 124 ? 11.968 5.031 11.248 1.00 89.44 124 ARG A C 1
ATOM 917 O O . ARG A 1 124 ? 11.947 5.742 12.239 1.00 89.44 124 ARG A O 1
ATOM 924 N N . THR A 1 125 ? 11.057 5.115 10.284 1.00 90.12 125 THR A N 1
ATOM 925 C CA . THR A 1 125 ? 9.971 6.097 10.316 1.00 90.12 125 THR A CA 1
ATOM 926 C C . THR A 1 125 ? 8.900 5.669 11.320 1.00 90.12 125 THR A C 1
ATOM 928 O O . THR A 1 125 ? 8.329 4.596 11.163 1.00 90.12 125 THR A O 1
ATOM 931 N N . PRO A 1 126 ? 8.565 6.464 12.336 1.00 91.69 126 PRO A N 1
ATOM 932 C CA . PRO A 1 126 ? 7.417 6.188 13.190 1.00 91.69 126 PRO A CA 1
ATOM 933 C C . PRO A 1 126 ? 6.081 6.164 12.429 1.00 91.69 126 PRO A C 1
ATOM 935 O O . PRO A 1 126 ? 5.922 6.768 11.364 1.00 91.69 126 PRO A O 1
ATOM 938 N N . LEU A 1 127 ? 5.094 5.461 12.988 1.00 93.62 127 LEU A N 1
ATOM 939 C CA . LEU A 1 127 ? 3.715 5.529 12.508 1.00 93.62 127 LEU A CA 1
ATOM 940 C C . LEU A 1 127 ? 3.162 6.948 12.714 1.00 93.62 127 LEU A C 1
ATOM 942 O O . LEU A 1 127 ? 3.259 7.507 13.807 1.00 93.62 127 LEU A O 1
ATOM 946 N N . GLY A 1 128 ? 2.581 7.513 11.657 1.00 92.69 128 GLY A N 1
ATOM 947 C CA . GLY A 1 128 ? 2.054 8.877 11.643 1.00 92.69 128 GLY A CA 1
ATOM 948 C C . GLY A 1 128 ? 3.042 9.936 11.153 1.00 92.69 128 GLY A C 1
ATOM 949 O O . GLY A 1 128 ? 2.646 11.079 10.945 1.00 92.69 128 GLY A O 1
ATOM 950 N N . ASP A 1 129 ? 4.299 9.588 10.890 1.00 91.38 129 ASP A N 1
ATOM 951 C CA . ASP A 1 129 ? 5.223 10.512 10.233 1.00 91.38 129 ASP A CA 1
ATOM 952 C C . ASP A 1 129 ? 4.867 10.668 8.750 1.00 91.38 129 ASP A C 1
ATOM 954 O O . ASP A 1 129 ? 4.573 9.702 8.037 1.00 91.38 129 ASP A O 1
ATOM 958 N N . ARG A 1 130 ? 4.928 11.903 8.250 1.00 84.50 130 ARG A N 1
ATOM 959 C CA . ARG A 1 130 ? 4.566 12.218 6.861 1.00 84.50 130 ARG A CA 1
ATOM 960 C C . ARG A 1 130 ? 5.518 11.600 5.844 1.00 84.50 130 ARG A C 1
ATOM 962 O O . ARG A 1 130 ? 5.109 11.235 4.743 1.00 84.50 130 ARG A O 1
ATOM 969 N N . ARG A 1 131 ? 6.806 11.527 6.168 1.00 82.19 131 ARG A N 1
ATOM 970 C CA . ARG A 1 131 ? 7.846 11.080 5.241 1.00 82.19 131 ARG A CA 1
ATOM 971 C C . ARG A 1 131 ? 8.744 10.024 5.879 1.00 82.19 131 ARG A C 1
ATOM 973 O O . ARG A 1 131 ? 8.931 10.029 7.088 1.00 82.19 131 ARG A O 1
ATOM 980 N N . PRO A 1 132 ? 9.289 9.112 5.059 1.00 79.44 132 PRO A N 1
ATOM 981 C CA . PRO A 1 132 ? 9.172 9.059 3.605 1.00 79.44 132 PRO A CA 1
ATOM 982 C C . PRO A 1 132 ? 8.003 8.183 3.110 1.00 79.44 132 PRO A C 1
ATOM 984 O O . PRO A 1 132 ? 7.835 8.042 1.901 1.00 79.44 132 PRO A O 1
ATOM 987 N N . HIS A 1 133 ? 7.180 7.621 4.004 1.00 77.31 133 HIS A N 1
ATOM 988 C CA . HIS A 1 133 ? 6.229 6.545 3.679 1.00 77.31 133 HIS A CA 1
ATOM 989 C C . HIS A 1 133 ? 4.781 6.812 4.097 1.00 77.31 133 HIS A C 1
ATOM 991 O O . HIS A 1 133 ? 4.161 5.951 4.711 1.00 77.31 133 HIS A O 1
ATOM 997 N N . ALA A 1 134 ? 4.209 7.969 3.746 1.00 74.56 134 ALA A N 1
ATOM 998 C CA . ALA A 1 134 ? 2.792 8.245 4.026 1.00 74.56 134 ALA A CA 1
ATOM 999 C C . ALA A 1 134 ? 1.850 7.148 3.485 1.00 74.56 134 ALA A C 1
ATOM 1001 O O . ALA A 1 134 ? 0.918 6.741 4.171 1.00 74.56 134 ALA A O 1
ATOM 1002 N N . GLY A 1 135 ? 2.128 6.638 2.280 1.00 74.44 135 GLY A N 1
ATOM 1003 C CA . GLY A 1 135 ? 1.265 5.687 1.574 1.00 74.44 135 GLY A CA 1
ATOM 1004 C C . GLY A 1 135 ? 1.337 4.229 2.035 1.00 74.44 135 GLY A C 1
ATOM 1005 O O . GLY A 1 135 ? 0.550 3.440 1.536 1.00 74.44 135 GLY A O 1
ATOM 1006 N N . GLY A 1 136 ? 2.250 3.869 2.948 1.00 86.44 136 GLY A N 1
ATOM 1007 C CA . GLY A 1 136 ? 2.418 2.495 3.453 1.00 86.44 136 GLY A CA 1
ATOM 1008 C C . GLY A 1 136 ? 2.333 2.377 4.976 1.00 86.44 136 GLY A C 1
ATOM 1009 O O . GLY A 1 136 ? 2.730 1.360 5.546 1.00 86.44 136 GLY A O 1
ATOM 1010 N N . GLN A 1 137 ? 1.858 3.424 5.663 1.00 89.06 137 GLN A N 1
ATOM 1011 C CA . GLN A 1 137 ? 1.825 3.485 7.130 1.00 89.06 137 GLN A CA 1
ATOM 1012 C C . GLN A 1 137 ? 1.005 2.349 7.762 1.00 89.06 137 GLN A C 1
ATOM 1014 O O . GLN A 1 137 ? 1.328 1.905 8.863 1.00 89.06 137 GLN A O 1
ATOM 1019 N N . TRP A 1 138 ? -0.011 1.829 7.065 1.00 95.12 138 TRP A N 1
ATOM 1020 C CA . TRP A 1 138 ? -0.877 0.768 7.588 1.00 95.12 138 TRP A CA 1
ATOM 1021 C C . TRP A 1 138 ? -0.127 -0.531 7.895 1.00 95.12 138 TRP A C 1
ATOM 1023 O O . TRP A 1 138 ? -0.532 -1.238 8.814 1.00 95.12 138 TRP A O 1
ATOM 1033 N N . LEU A 1 139 ? 1.009 -0.810 7.239 1.00 96.19 139 LEU A N 1
ATOM 1034 C CA . LEU A 1 139 ? 1.861 -1.955 7.591 1.00 96.19 139 LEU A CA 1
ATOM 1035 C C . LEU A 1 139 ? 2.215 -1.962 9.082 1.00 96.19 139 LEU A C 1
ATOM 1037 O O . LEU A 1 139 ? 2.178 -3.003 9.726 1.00 96.19 139 LEU A O 1
ATOM 1041 N N . LYS A 1 140 ? 2.502 -0.787 9.649 1.00 95.69 140 LYS A N 1
ATOM 1042 C CA . LYS A 1 140 ? 2.933 -0.632 11.047 1.00 95.69 140 LYS A CA 1
ATOM 1043 C C . LYS A 1 140 ? 1.805 -0.787 12.053 1.00 95.69 140 LYS A C 1
ATOM 1045 O O . LYS A 1 140 ? 2.070 -0.793 13.247 1.00 95.69 140 LYS A O 1
ATOM 1050 N N . THR A 1 141 ? 0.566 -0.904 11.584 1.00 96.81 141 THR A N 1
ATOM 1051 C CA . THR A 1 141 ? -0.572 -1.247 12.438 1.00 96.81 141 THR A CA 1
ATOM 1052 C C . THR A 1 141 ? -0.667 -2.754 12.671 1.00 96.81 141 THR A C 1
ATOM 1054 O O . THR A 1 141 ? -1.400 -3.172 13.559 1.00 96.81 141 THR A O 1
ATOM 1057 N N . LEU A 1 142 ? 0.064 -3.575 11.908 1.00 96.56 142 LEU A N 1
ATOM 1058 C CA . LEU A 1 142 ? 0.005 -5.030 12.001 1.00 96.56 142 LEU A CA 1
ATOM 1059 C C . LEU A 1 142 ? 0.906 -5.566 13.119 1.00 96.56 142 LEU A C 1
ATOM 1061 O O . LEU A 1 142 ? 2.097 -5.260 13.196 1.00 96.56 142 LEU A O 1
ATOM 1065 N N . ARG A 1 143 ? 0.351 -6.455 13.939 1.00 96.50 143 ARG A N 1
ATOM 1066 C CA . ARG A 1 143 ? 1.090 -7.298 14.875 1.00 96.50 143 ARG A CA 1
ATOM 1067 C C . ARG A 1 143 ? 1.797 -8.416 14.121 1.00 96.50 143 ARG A C 1
ATOM 1069 O O . ARG A 1 143 ? 1.176 -9.139 13.344 1.00 96.50 143 ARG A O 1
ATOM 1076 N N . GLY A 1 144 ? 3.072 -8.631 14.423 1.00 95.00 144 GLY A N 1
ATOM 1077 C CA . GLY A 1 144 ? 3.843 -9.720 13.831 1.00 95.00 144 GLY A CA 1
ATOM 1078 C C . GLY A 1 144 ? 4.523 -9.358 12.509 1.00 95.00 144 GLY A C 1
ATOM 1079 O O . GLY A 1 144 ? 4.915 -10.267 11.771 1.00 95.00 144 GLY A O 1
ATOM 1080 N N . LEU A 1 145 ? 4.611 -8.059 12.186 1.00 95.62 145 LEU A N 1
ATOM 1081 C CA . LEU A 1 145 ? 5.204 -7.544 10.949 1.00 95.62 145 LEU A CA 1
ATOM 1082 C C . LEU A 1 145 ? 6.663 -7.983 10.781 1.00 95.62 145 LEU A C 1
ATOM 1084 O O . LEU A 1 145 ? 7.107 -8.177 9.658 1.00 95.62 145 LEU A O 1
ATOM 1088 N N . GLU A 1 146 ? 7.386 -8.227 11.874 1.00 95.50 146 GLU A N 1
ATOM 1089 C CA . GLU A 1 146 ? 8.750 -8.763 11.880 1.00 95.50 146 GLU A CA 1
ATOM 1090 C C . GLU A 1 146 ? 8.885 -10.146 11.231 1.00 95.50 146 GLU A C 1
ATOM 1092 O O . GLU A 1 146 ? 9.994 -10.562 10.924 1.00 95.50 146 GLU A O 1
ATOM 1097 N N . ARG A 1 147 ? 7.780 -10.862 10.996 1.00 96.75 147 ARG A N 1
ATOM 1098 C CA . ARG A 1 147 ? 7.783 -12.145 10.276 1.00 96.75 147 ARG A CA 1
ATOM 1099 C C . ARG A 1 147 ? 7.546 -11.981 8.777 1.00 96.75 147 ARG A C 1
ATOM 1101 O O . ARG A 1 147 ? 7.779 -12.931 8.032 1.00 96.75 147 ARG A O 1
ATOM 1108 N N . ALA A 1 148 ? 7.068 -10.816 8.335 1.00 97.69 148 ALA A N 1
ATOM 1109 C CA . ALA A 1 148 ? 6.803 -10.557 6.927 1.00 97.69 148 ALA A CA 1
ATOM 1110 C C . ALA A 1 148 ? 8.085 -10.694 6.093 1.00 97.69 148 ALA A C 1
ATOM 1112 O O . ALA A 1 148 ? 9.199 -10.479 6.574 1.00 97.69 148 ALA A O 1
ATOM 1113 N N . ARG A 1 149 ? 7.918 -11.065 4.830 1.00 98.38 149 ARG A N 1
ATOM 1114 C CA . ARG A 1 149 ? 8.986 -11.235 3.847 1.00 98.38 149 ARG A CA 1
ATOM 1115 C C . ARG A 1 149 ? 8.977 -10.060 2.881 1.00 98.38 149 ARG A C 1
ATOM 1117 O O . ARG A 1 149 ? 7.915 -9.589 2.489 1.00 98.38 149 ARG A O 1
ATOM 1124 N N . VAL A 1 150 ? 10.154 -9.606 2.478 1.00 98.50 150 VAL A N 1
ATOM 1125 C CA . VAL A 1 150 ? 10.334 -8.590 1.443 1.00 98.50 150 VAL A CA 1
ATOM 1126 C C . VAL A 1 150 ? 10.991 -9.242 0.237 1.00 98.50 150 VAL A C 1
ATOM 1128 O O . VAL A 1 150 ? 12.108 -9.752 0.335 1.00 98.50 150 VAL A O 1
ATOM 1131 N N . TRP A 1 151 ? 10.285 -9.201 -0.885 1.00 98.69 151 TRP A N 1
ATOM 1132 C CA . TRP A 1 151 ? 10.780 -9.556 -2.212 1.00 98.69 151 TRP A CA 1
AT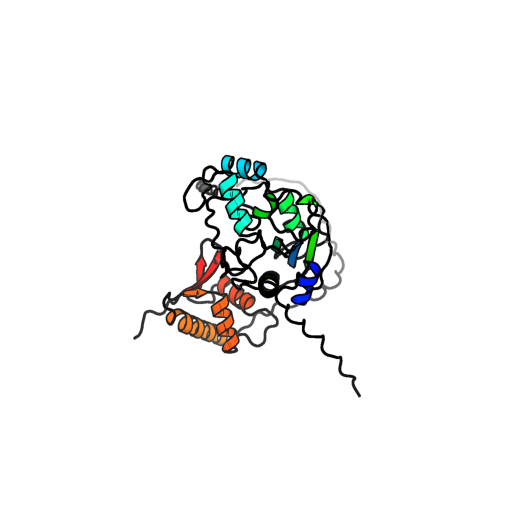OM 1133 C C . TRP A 1 151 ? 11.021 -8.285 -3.008 1.00 98.69 151 TRP A C 1
ATOM 1135 O O . TRP A 1 151 ? 10.365 -7.272 -2.759 1.00 98.69 151 TRP A O 1
ATOM 1145 N N . TRP A 1 152 ? 11.931 -8.313 -3.970 1.00 98.62 152 TRP A N 1
ATOM 1146 C CA . TRP A 1 152 ? 12.175 -7.149 -4.816 1.00 98.62 152 TRP A CA 1
ATOM 1147 C C . TRP A 1 152 ? 12.607 -7.540 -6.219 1.00 98.62 152 TRP A C 1
ATOM 1149 O O . TRP A 1 152 ? 12.918 -8.695 -6.486 1.00 98.62 152 TRP A O 1
ATOM 1159 N N . ALA A 1 153 ? 12.600 -6.559 -7.112 1.00 98.44 153 ALA A N 1
ATOM 1160 C CA . ALA A 1 153 ? 13.164 -6.675 -8.443 1.00 98.44 153 ALA A CA 1
ATOM 1161 C C . ALA A 1 153 ? 13.702 -5.310 -8.878 1.00 98.44 153 ALA A C 1
ATOM 1163 O O . ALA A 1 153 ? 13.023 -4.285 -8.748 1.00 98.44 153 ALA A O 1
ATOM 1164 N N . GLU A 1 154 ? 14.929 -5.297 -9.391 1.00 98.12 154 GLU A N 1
ATOM 1165 C CA . GLU A 1 154 ? 15.539 -4.094 -9.953 1.00 98.12 154 GLU A CA 1
ATOM 1166 C C . GLU A 1 154 ? 14.927 -3.781 -11.324 1.00 98.12 154 GLU A C 1
ATOM 1168 O O . GLU A 1 154 ? 14.775 -4.660 -12.172 1.00 98.12 154 GLU A O 1
ATOM 1173 N N . THR A 1 155 ? 14.572 -2.519 -11.564 1.00 92.19 155 THR A N 1
ATOM 1174 C CA . THR A 1 155 ? 14.054 -2.067 -12.862 1.00 92.19 155 THR A CA 1
ATOM 1175 C C . THR A 1 155 ? 14.228 -0.561 -13.026 1.00 92.19 155 THR A C 1
ATOM 1177 O O . THR A 1 155 ? 14.126 0.200 -12.066 1.00 92.19 155 THR A O 1
ATOM 1180 N N . ASN A 1 156 ? 14.452 -0.118 -14.265 1.00 89.56 156 ASN A N 1
ATOM 1181 C CA . ASN A 1 156 ? 14.512 1.304 -14.613 1.00 89.56 156 ASN A CA 1
ATOM 1182 C C . ASN A 1 156 ? 13.125 1.917 -14.877 1.00 89.56 156 ASN A C 1
ATOM 1184 O O . ASN A 1 156 ? 13.036 3.126 -15.073 1.00 89.56 156 ASN A O 1
ATOM 1188 N N . ALA A 1 157 ? 12.057 1.109 -14.863 1.00 89.69 157 ALA A N 1
ATOM 1189 C CA . ALA A 1 157 ? 10.669 1.551 -15.027 1.00 89.69 157 ALA A CA 1
ATOM 1190 C C . ALA A 1 157 ? 9.805 1.216 -13.787 1.00 89.69 157 ALA A C 1
ATOM 1192 O O . ALA A 1 157 ? 8.787 0.538 -13.906 1.00 89.69 157 ALA A O 1
ATOM 1193 N N . PRO A 1 158 ? 10.203 1.640 -12.571 1.00 90.75 158 PRO A N 1
ATOM 1194 C CA . PRO A 1 158 ? 9.549 1.228 -11.326 1.00 90.75 158 PRO A CA 1
ATOM 1195 C C . PRO A 1 158 ? 8.055 1.585 -11.254 1.00 90.75 158 PRO A C 1
ATOM 1197 O O . PRO A 1 158 ? 7.286 0.807 -10.704 1.00 90.75 158 PRO A O 1
ATOM 1200 N N . GLU A 1 159 ? 7.641 2.717 -11.831 1.00 88.44 159 GLU A N 1
ATOM 1201 C CA . GLU A 1 159 ? 6.234 3.156 -11.881 1.00 88.44 159 GLU A CA 1
ATOM 1202 C C . GLU A 1 159 ? 5.361 2.208 -12.724 1.00 88.44 159 GLU A C 1
ATOM 1204 O O . GLU A 1 159 ? 4.292 1.797 -12.283 1.00 88.44 159 GLU A O 1
ATOM 1209 N N . GLU A 1 160 ? 5.837 1.816 -13.910 1.00 85.31 160 GLU A N 1
ATOM 1210 C CA . GLU A 1 160 ? 5.124 0.915 -14.830 1.00 85.31 160 GLU A CA 1
ATOM 1211 C C . GLU A 1 160 ? 4.957 -0.482 -14.225 1.00 85.31 160 GLU A C 1
ATOM 1213 O O . GLU A 1 160 ? 3.875 -1.064 -14.263 1.00 85.31 160 GLU A O 1
ATOM 1218 N N . TYR A 1 161 ? 6.020 -1.006 -13.615 1.00 93.19 161 TYR A N 1
ATOM 1219 C CA . TYR A 1 161 ? 5.962 -2.317 -12.982 1.00 93.19 161 TYR A CA 1
ATOM 1220 C C . TYR A 1 161 ? 5.146 -2.316 -11.687 1.00 93.19 161 TYR A C 1
ATOM 1222 O O . TYR A 1 161 ? 4.503 -3.319 -11.402 1.00 93.19 161 TYR A O 1
ATOM 1230 N N . GLU A 1 162 ? 5.131 -1.231 -10.908 1.00 94.88 162 GLU A N 1
ATOM 1231 C CA . GLU A 1 162 ? 4.238 -1.116 -9.746 1.00 94.88 162 GLU A CA 1
ATOM 1232 C C . GLU A 1 162 ? 2.767 -1.173 -10.174 1.00 94.88 162 GLU A C 1
ATOM 1234 O O . GLU A 1 162 ? 1.988 -1.930 -9.595 1.00 94.88 162 GLU A O 1
ATOM 1239 N N . ASP A 1 163 ? 2.408 -0.434 -11.225 1.00 90.00 163 ASP A N 1
ATOM 1240 C CA . ASP A 1 163 ? 1.055 -0.447 -11.781 1.00 90.00 163 ASP A CA 1
ATOM 1241 C C . ASP A 1 163 ? 0.682 -1.830 -12.340 1.00 90.00 163 ASP A C 1
ATOM 1243 O O . ASP A 1 163 ? -0.367 -2.385 -12.005 1.00 90.00 163 ASP A O 1
ATOM 1247 N N . GLY A 1 164 ? 1.596 -2.460 -13.088 1.00 92.38 164 GLY A N 1
ATOM 1248 C CA . GLY A 1 164 ? 1.428 -3.830 -13.571 1.00 92.38 164 GLY A CA 1
ATOM 1249 C C . GLY A 1 164 ? 1.249 -4.848 -12.439 1.00 92.38 164 GLY A C 1
ATOM 1250 O O . GLY A 1 164 ? 0.417 -5.748 -12.544 1.00 92.38 164 GLY A O 1
ATOM 1251 N N . ILE A 1 165 ? 1.982 -4.694 -11.330 1.00 95.94 165 ILE A N 1
ATOM 1252 C CA . ILE A 1 165 ? 1.845 -5.546 -10.140 1.00 95.94 165 ILE A CA 1
ATOM 1253 C C . ILE A 1 165 ? 0.474 -5.353 -9.490 1.00 95.94 165 ILE A C 1
ATOM 1255 O O . ILE A 1 165 ? -0.130 -6.341 -9.074 1.00 95.94 165 ILE A O 1
ATOM 1259 N N . PHE A 1 166 ? -0.044 -4.123 -9.412 1.00 94.19 166 PHE A N 1
ATOM 1260 C CA . PHE A 1 166 ? -1.405 -3.892 -8.923 1.00 94.19 166 PHE A CA 1
ATOM 1261 C C . PHE A 1 166 ? -2.452 -4.543 -9.824 1.00 94.19 166 PHE A C 1
ATOM 1263 O O . PHE A 1 166 ? -3.348 -5.202 -9.305 1.00 94.19 166 PHE A O 1
ATOM 1270 N N . GLY A 1 167 ? -2.311 -4.436 -11.148 1.00 91.56 167 GLY A N 1
ATOM 1271 C CA . GLY A 1 167 ? -3.200 -5.115 -12.094 1.00 91.56 167 GLY A CA 1
ATOM 1272 C C . GLY A 1 167 ? -3.163 -6.639 -11.941 1.00 91.56 167 GLY A C 1
ATOM 1273 O O . GLY A 1 167 ? -4.207 -7.283 -11.844 1.00 91.56 167 GLY A O 1
ATOM 1274 N N . ALA A 1 168 ? -1.963 -7.217 -11.838 1.00 93.00 168 ALA A N 1
ATOM 1275 C CA . ALA A 1 168 ? -1.789 -8.650 -11.627 1.00 93.00 168 ALA A CA 1
ATOM 1276 C C . ALA A 1 168 ? -2.350 -9.115 -10.275 1.00 93.00 168 ALA A C 1
ATOM 1278 O O . ALA A 1 168 ? -2.964 -10.175 -10.205 1.00 93.00 168 ALA A O 1
ATOM 1279 N N . PHE A 1 169 ? -2.181 -8.316 -9.216 1.00 93.88 169 PHE A N 1
ATOM 1280 C CA . PHE A 1 169 ? -2.763 -8.579 -7.902 1.00 93.88 169 PHE A CA 1
ATOM 1281 C C . PHE A 1 169 ? -4.291 -8.516 -7.947 1.00 93.88 169 PHE A C 1
ATOM 1283 O O . PHE A 1 169 ? -4.949 -9.431 -7.475 1.00 93.88 169 PHE A O 1
ATOM 1290 N N . ALA A 1 170 ? -4.872 -7.476 -8.546 1.00 91.06 170 ALA A N 1
ATOM 1291 C CA . ALA A 1 170 ? -6.320 -7.335 -8.653 1.00 91.06 170 ALA A CA 1
ATOM 1292 C C . ALA A 1 170 ? -6.955 -8.499 -9.433 1.00 91.06 170 ALA A C 1
ATOM 1294 O O . ALA A 1 170 ? -8.006 -8.993 -9.039 1.00 91.06 170 ALA A O 1
ATOM 1295 N N . ALA A 1 171 ? -6.286 -8.997 -10.478 1.00 89.94 171 ALA A N 1
ATOM 1296 C CA . ALA A 1 171 ? -6.741 -10.149 -11.259 1.00 89.94 171 ALA A CA 1
ATOM 1297 C C . ALA A 1 171 ? -6.782 -11.475 -10.470 1.00 89.94 171 ALA A C 1
ATOM 1299 O O . ALA A 1 171 ? -7.466 -12.408 -10.894 1.00 89.94 171 ALA A O 1
ATOM 1300 N N . THR A 1 172 ? -6.089 -11.589 -9.328 1.00 88.88 172 THR A N 1
ATOM 1301 C CA . THR A 1 172 ? -6.216 -12.767 -8.449 1.00 88.88 172 THR A CA 1
ATOM 1302 C C . THR A 1 172 ? -7.452 -12.710 -7.557 1.00 88.88 172 THR A C 1
ATOM 1304 O O . THR A 1 172 ? -7.840 -13.732 -6.985 1.00 88.88 172 THR A O 1
ATOM 1307 N N . ILE A 1 173 ? -8.080 -11.541 -7.423 1.00 86.50 173 ILE A N 1
ATOM 1308 C CA . ILE A 1 173 ? -9.229 -11.329 -6.550 1.00 86.50 173 ILE A CA 1
ATOM 1309 C C . ILE A 1 173 ? -10.507 -11.504 -7.357 1.00 86.50 173 ILE A C 1
ATOM 1311 O O . ILE A 1 173 ? -10.768 -10.773 -8.309 1.00 86.50 173 ILE A O 1
ATOM 1315 N N . ASP A 1 174 ? -11.350 -12.442 -6.934 1.00 80.81 174 ASP A N 1
ATOM 1316 C CA . ASP A 1 174 ? -12.733 -12.462 -7.391 1.00 80.81 174 ASP A CA 1
ATOM 1317 C C . ASP A 1 174 ? -13.511 -11.352 -6.669 1.00 80.81 174 ASP A C 1
ATOM 1319 O O . ASP A 1 174 ? -13.934 -11.506 -5.524 1.00 80.81 174 ASP A O 1
ATOM 1323 N N . ALA A 1 175 ? -13.669 -10.212 -7.342 1.00 72.94 175 ALA A N 1
ATOM 1324 C CA . ALA A 1 175 ? -14.368 -9.038 -6.822 1.00 72.94 175 ALA A CA 1
ATOM 1325 C C . ALA A 1 175 ? -15.899 -9.198 -6.767 1.00 72.94 175 ALA A C 1
ATOM 1327 O O . ALA A 1 175 ? -16.602 -8.273 -6.341 1.00 72.94 175 ALA A O 1
ATOM 1328 N N . SER A 1 176 ? -16.440 -10.341 -7.208 1.00 70.44 176 SER A N 1
ATOM 1329 C CA . SER A 1 176 ? -17.867 -10.621 -7.101 1.00 70.44 176 SER A CA 1
ATOM 1330 C C . SER A 1 176 ? -18.321 -10.618 -5.638 1.00 70.44 176 SER A C 1
ATOM 1332 O O . SER A 1 176 ? -17.553 -10.875 -4.709 1.00 70.44 176 SER A O 1
ATOM 1334 N N . ALA A 1 177 ? -19.611 -10.356 -5.409 1.00 68.12 177 ALA A N 1
ATOM 1335 C CA . ALA A 1 177 ? -20.175 -10.394 -4.060 1.00 68.12 177 ALA A CA 1
ATOM 1336 C C . ALA A 1 177 ? -20.000 -11.768 -3.378 1.00 68.12 177 ALA A C 1
ATOM 1338 O O . ALA A 1 177 ? -19.947 -11.831 -2.153 1.00 68.12 177 ALA A O 1
ATOM 1339 N N . ALA A 1 178 ? -19.889 -12.846 -4.163 1.00 67.94 178 ALA A N 1
ATOM 1340 C CA . ALA A 1 178 ? -19.633 -14.194 -3.670 1.00 67.94 178 ALA A CA 1
ATOM 1341 C C . ALA A 1 178 ? -18.142 -14.439 -3.366 1.00 67.94 178 ALA A C 1
ATOM 1343 O O . ALA A 1 178 ? -17.830 -15.065 -2.355 1.00 67.94 178 ALA A O 1
ATOM 1344 N N . GLY A 1 179 ? -17.235 -13.936 -4.210 1.00 66.12 179 GLY A N 1
ATOM 1345 C CA . GLY A 1 179 ? -15.789 -14.141 -4.086 1.00 66.12 179 GLY A CA 1
ATOM 1346 C C . GLY A 1 179 ? -15.104 -13.250 -3.048 1.00 66.12 179 GLY A C 1
ATOM 1347 O O . GLY A 1 179 ? -14.167 -13.688 -2.380 1.00 66.12 179 GLY A O 1
ATOM 1348 N N . ALA A 1 180 ? -15.602 -12.026 -2.851 1.00 71.62 180 ALA A N 1
ATOM 1349 C CA . ALA A 1 180 ? -15.055 -11.068 -1.892 1.00 71.62 180 ALA A CA 1
ATOM 1350 C C . ALA A 1 180 ? -16.168 -10.274 -1.172 1.00 71.62 180 ALA A C 1
ATOM 1352 O O . ALA A 1 180 ? -16.287 -9.052 -1.330 1.00 71.62 180 ALA A O 1
ATOM 1353 N N . PRO A 1 181 ? -16.990 -10.931 -0.327 1.00 61.38 181 PRO A N 1
ATOM 1354 C CA . PRO A 1 181 ? -18.136 -10.295 0.332 1.00 61.38 181 PRO A CA 1
ATOM 1355 C C . PRO A 1 181 ? -17.753 -9.139 1.267 1.00 61.38 181 PRO A C 1
ATOM 1357 O O . PRO A 1 181 ? -18.585 -8.279 1.543 1.00 61.38 181 PRO A O 1
ATOM 1360 N N . ARG A 1 182 ? -16.504 -9.107 1.749 1.00 69.88 182 ARG A N 1
ATOM 1361 C CA . ARG A 1 182 ? -15.987 -8.101 2.693 1.00 69.88 182 ARG A CA 1
ATOM 1362 C C . ARG A 1 182 ? -15.172 -6.983 2.037 1.00 69.88 182 ARG A C 1
ATOM 1364 O O . ARG A 1 182 ? -14.626 -6.153 2.748 1.00 69.88 182 ARG A O 1
ATOM 1371 N N . LEU A 1 183 ? -15.058 -6.965 0.709 1.00 80.56 183 LEU A N 1
ATOM 1372 C CA . LEU A 1 183 ? -14.268 -5.956 0.012 1.00 80.56 183 LEU A CA 1
ATOM 1373 C C . LEU A 1 183 ? -14.942 -4.580 0.119 1.00 80.56 183 LEU A C 1
ATOM 1375 O O . LEU A 1 183 ? -15.952 -4.335 -0.542 1.00 80.56 183 LEU A O 1
ATOM 1379 N N . ALA A 1 184 ? -14.379 -3.701 0.952 1.00 80.69 184 ALA A N 1
ATOM 1380 C CA . ALA A 1 184 ? -14.908 -2.357 1.189 1.00 80.69 184 ALA A CA 1
ATOM 1381 C C . ALA A 1 184 ? -14.876 -1.458 -0.054 1.00 80.69 184 ALA A C 1
ATOM 1383 O O . ALA A 1 184 ? -15.772 -0.642 -0.249 1.00 80.69 184 ALA A O 1
ATOM 1384 N N . ASP A 1 185 ? -13.852 -1.620 -0.892 1.00 81.12 185 ASP A N 1
ATOM 1385 C CA . ASP A 1 185 ? -13.665 -0.864 -2.126 1.00 81.12 185 ASP A CA 1
ATOM 1386 C C . ASP A 1 185 ? -13.524 -1.841 -3.297 1.00 81.12 185 ASP A C 1
ATOM 1388 O O . ASP A 1 185 ? -12.509 -2.526 -3.437 1.00 81.12 185 ASP A O 1
ATOM 1392 N N . ARG A 1 186 ? -14.586 -1.945 -4.103 1.00 80.81 186 ARG A N 1
ATOM 1393 C CA . ARG A 1 186 ? -14.639 -2.832 -5.275 1.00 80.81 186 ARG A CA 1
ATOM 1394 C C . ARG A 1 186 ? -14.089 -2.185 -6.541 1.00 80.81 186 ARG A C 1
ATOM 1396 O O . ARG A 1 186 ? -13.841 -2.897 -7.508 1.00 80.81 186 ARG A O 1
ATOM 1403 N N . GLU A 1 187 ? -13.916 -0.867 -6.543 1.00 81.94 187 GLU A N 1
ATOM 1404 C CA . GLU A 1 187 ? -13.379 -0.136 -7.691 1.00 81.94 187 GLU A CA 1
ATOM 1405 C C . GLU A 1 187 ? -11.848 -0.144 -7.665 1.00 81.94 187 GLU A C 1
ATOM 1407 O O . GLU A 1 187 ? -11.208 -0.274 -8.708 1.00 81.94 187 GLU A O 1
ATOM 1412 N N . VAL A 1 188 ? -11.253 -0.059 -6.468 1.00 86.88 188 VAL A N 1
ATOM 1413 C CA . VAL A 1 188 ? -9.802 0.051 -6.276 1.00 86.88 188 VAL A CA 1
ATOM 1414 C C . VAL A 1 188 ? -9.272 -1.092 -5.404 1.00 86.88 188 VAL A C 1
ATOM 1416 O O . VAL A 1 188 ? -9.113 -0.981 -4.185 1.00 86.88 188 VAL A O 1
ATOM 1419 N N . ILE A 1 189 ? -8.921 -2.203 -6.054 1.00 89.81 189 ILE A N 1
ATOM 1420 C CA . ILE A 1 189 ? -8.357 -3.392 -5.399 1.00 89.81 189 ILE A CA 1
ATOM 1421 C C . ILE A 1 189 ? -6.834 -3.260 -5.303 1.00 89.81 189 ILE A C 1
ATOM 1423 O O . ILE A 1 189 ? -6.124 -3.450 -6.285 1.00 89.81 189 ILE A O 1
ATOM 1427 N N . LEU A 1 190 ? -6.314 -2.973 -4.105 1.00 93.38 190 LEU A N 1
ATOM 1428 C CA . LEU A 1 190 ? -4.866 -2.959 -3.835 1.00 93.38 190 LEU A CA 1
ATOM 1429 C C . LEU A 1 190 ? -4.541 -3.768 -2.578 1.00 93.38 190 LEU A C 1
ATOM 1431 O O . LEU A 1 190 ? -5.404 -3.884 -1.698 1.00 93.38 190 LEU A O 1
ATOM 1435 N N . PRO A 1 191 ? -3.279 -4.207 -2.410 1.00 95.38 191 PRO A N 1
ATOM 1436 C CA . PRO A 1 191 ? -2.815 -4.817 -1.168 1.00 95.38 191 PRO A CA 1
ATOM 1437 C C . PRO A 1 191 ? -3.152 -3.959 0.051 1.00 95.38 191 PRO A C 1
ATOM 1439 O O . PRO A 1 191 ? -3.199 -2.729 -0.049 1.00 95.38 191 PRO A O 1
ATOM 1442 N N . PHE A 1 192 ? -3.385 -4.608 1.193 1.00 95.44 192 PHE A N 1
ATOM 1443 C CA . PHE A 1 192 ? -3.895 -4.000 2.430 1.00 95.44 192 PHE A CA 1
ATOM 1444 C C . PHE A 1 192 ? -3.360 -2.583 2.691 1.00 95.44 192 PHE A C 1
ATOM 1446 O O . PHE A 1 192 ? -4.141 -1.639 2.779 1.00 95.44 192 PHE A O 1
ATOM 1453 N N . ALA A 1 193 ? -2.038 -2.413 2.741 1.00 95.69 193 ALA A N 1
ATOM 1454 C CA . ALA A 1 193 ? -1.416 -1.162 3.149 1.00 95.69 193 ALA A CA 1
ATOM 1455 C C . ALA A 1 193 ? -1.166 -0.155 2.017 1.00 95.69 193 ALA A C 1
ATOM 1457 O O . ALA A 1 193 ? -0.699 0.944 2.304 1.00 95.69 193 ALA A O 1
ATOM 1458 N N . ASN A 1 194 ? -1.456 -0.493 0.757 1.00 95.25 194 ASN A N 1
ATOM 1459 C CA . ASN A 1 194 ? -1.419 0.464 -0.348 1.00 95.25 194 ASN A CA 1
ATOM 1460 C C . ASN A 1 194 ? -2.677 1.329 -0.330 1.00 95.25 194 ASN A C 1
ATOM 1462 O O . ASN A 1 194 ? -3.780 0.798 -0.433 1.00 95.25 194 ASN A O 1
ATOM 1466 N N . LEU A 1 195 ? -2.516 2.650 -0.231 1.00 92.06 195 LEU A N 1
ATOM 1467 C CA . LEU A 1 195 ? -3.642 3.600 -0.188 1.00 92.06 195 LEU A CA 1
ATOM 1468 C C . LEU A 1 195 ? -4.016 4.171 -1.557 1.00 92.06 195 LEU A C 1
ATOM 1470 O O . LEU A 1 195 ? -5.086 4.754 -1.712 1.00 92.06 195 LEU A O 1
ATOM 1474 N N . GLN A 1 196 ? -3.117 4.047 -2.529 1.00 89.50 196 GLN A N 1
ATOM 1475 C CA . GLN A 1 196 ? -3.297 4.560 -3.878 1.00 89.50 196 GLN A CA 1
ATOM 1476 C C . GLN A 1 196 ? -2.419 3.804 -4.876 1.00 89.50 196 GLN A C 1
ATOM 1478 O O . GLN A 1 196 ? -1.413 3.209 -4.480 1.00 89.50 196 GLN A O 1
ATOM 1483 N N . THR A 1 197 ? -2.788 3.868 -6.153 1.00 82.62 197 THR A N 1
ATOM 1484 C CA . THR A 1 197 ? -1.964 3.400 -7.275 1.00 82.62 197 THR A CA 1
ATOM 1485 C C . THR A 1 197 ? -0.832 4.383 -7.591 1.00 82.62 197 THR A C 1
ATOM 1487 O O . THR A 1 197 ? -0.835 5.528 -7.117 1.00 82.62 197 THR A O 1
ATOM 1490 N N . ALA A 1 198 ? 0.107 3.969 -8.449 1.00 72.62 198 ALA A N 1
ATOM 1491 C CA . ALA A 1 198 ? 1.126 4.853 -9.027 1.00 72.62 198 ALA A CA 1
ATOM 1492 C C . ALA A 1 198 ? 0.497 6.056 -9.761 1.00 72.62 198 ALA A C 1
ATOM 1494 O O . ALA A 1 198 ? 1.008 7.173 -9.697 1.00 72.62 198 ALA A O 1
ATOM 1495 N N . MET A 1 199 ? -0.667 5.843 -10.386 1.00 69.75 199 MET A N 1
ATOM 1496 C CA . MET A 1 199 ? -1.440 6.857 -11.117 1.00 69.75 199 MET A CA 1
ATOM 1497 C C . MET A 1 199 ? -2.258 7.789 -10.205 1.00 69.75 199 MET A C 1
ATOM 1499 O O . MET A 1 199 ? -2.914 8.712 -10.683 1.00 69.75 199 MET A O 1
ATOM 1503 N N . GLY A 1 200 ? -2.225 7.577 -8.886 1.00 81.06 200 GLY A N 1
ATOM 1504 C CA . GLY A 1 200 ? -2.877 8.443 -7.902 1.00 81.06 200 GLY A CA 1
ATOM 1505 C C . GLY A 1 200 ? -4.352 8.135 -7.634 1.00 81.06 200 GLY A C 1
ATOM 1506 O O . GLY A 1 200 ? -4.979 8.868 -6.870 1.00 81.06 200 GLY A O 1
ATOM 1507 N N . VAL A 1 201 ? -4.897 7.050 -8.193 1.00 85.38 201 VAL A N 1
ATOM 1508 C CA . VAL A 1 201 ? -6.236 6.555 -7.837 1.00 85.38 201 VAL A CA 1
ATOM 1509 C C . VAL A 1 201 ? -6.191 6.052 -6.397 1.00 85.38 201 VAL A C 1
ATOM 1511 O O . VAL A 1 201 ? -5.320 5.252 -6.060 1.00 85.38 201 VAL A O 1
ATOM 1514 N N . ARG A 1 202 ? -7.082 6.544 -5.530 1.00 89.19 202 ARG A N 1
ATOM 1515 C CA . ARG A 1 202 ? -7.028 6.303 -4.079 1.00 89.19 202 ARG A CA 1
ATOM 1516 C C . ARG A 1 202 ? -8.127 5.353 -3.632 1.00 89.19 202 ARG A C 1
ATOM 1518 O O . ARG A 1 202 ? -9.246 5.455 -4.116 1.00 89.19 202 ARG A O 1
ATOM 1525 N N . LYS A 1 203 ? -7.818 4.522 -2.636 1.00 90.19 203 LYS A N 1
ATOM 1526 C CA . LYS A 1 203 ? -8.824 3.739 -1.913 1.00 90.19 203 LYS A CA 1
ATOM 1527 C C . LYS A 1 203 ? -9.798 4.651 -1.177 1.00 90.19 203 LYS A C 1
ATOM 1529 O O . LYS A 1 203 ? -9.374 5.579 -0.478 1.00 90.19 203 LYS A O 1
ATOM 1534 N N . ALA A 1 204 ? -11.080 4.321 -1.223 1.00 91.06 204 ALA A N 1
ATOM 1535 C CA . ALA A 1 204 ? -12.137 5.006 -0.488 1.00 91.06 204 ALA A CA 1
ATOM 1536 C C . ALA A 1 204 ? -12.165 4.603 1.002 1.00 91.06 204 ALA A C 1
ATOM 1538 O O . ALA A 1 204 ? -13.133 4.047 1.508 1.00 91.06 204 ALA A O 1
ATOM 1539 N N . HIS A 1 205 ? -11.083 4.871 1.742 1.00 92.31 205 HIS A N 1
ATOM 1540 C CA . HIS A 1 205 ? -10.931 4.383 3.120 1.00 92.31 205 HIS A CA 1
ATOM 1541 C C . HIS A 1 205 ? -11.483 5.308 4.216 1.00 92.31 205 HIS A C 1
ATOM 1543 O O . HIS A 1 205 ? -11.586 4.892 5.372 1.00 92.31 205 HIS A O 1
ATOM 1549 N N . GLY A 1 206 ? -11.814 6.563 3.895 1.00 93.12 206 GLY A N 1
ATOM 1550 C CA . GLY A 1 206 ? -12.433 7.516 4.832 1.00 93.12 206 GLY A CA 1
ATOM 1551 C C . GLY A 1 206 ? -11.537 7.997 5.984 1.00 93.12 206 GLY A C 1
ATOM 1552 O O . GLY A 1 206 ? -11.991 8.721 6.865 1.00 93.12 206 GLY A O 1
ATOM 1553 N N . ILE A 1 207 ? -10.252 7.630 5.991 1.00 95.12 207 ILE A N 1
ATOM 1554 C CA . ILE A 1 207 ? -9.292 8.056 7.023 1.00 95.12 207 ILE A CA 1
ATOM 1555 C C . ILE A 1 207 ? -8.577 9.320 6.539 1.00 95.12 207 ILE A C 1
ATOM 1557 O O . ILE A 1 207 ? -7.962 9.318 5.477 1.00 95.12 207 ILE A O 1
ATOM 1561 N N . SER A 1 208 ? -8.600 10.392 7.324 1.00 95.00 208 SER A N 1
ATOM 1562 C CA . SER A 1 208 ? -7.874 11.635 7.035 1.00 95.00 208 SER A CA 1
ATOM 1563 C C . SER A 1 208 ? -7.029 12.071 8.233 1.00 95.00 208 SER A C 1
ATOM 1565 O O . SER A 1 208 ? -7.170 11.530 9.329 1.00 95.00 208 SER A O 1
ATOM 1567 N N . GLY A 1 209 ? -6.071 12.984 8.023 1.00 93.56 209 GLY A N 1
ATOM 1568 C CA . GLY A 1 209 ? -5.147 13.418 9.085 1.00 93.56 209 GLY A CA 1
ATOM 1569 C C . GLY A 1 209 ? -4.276 12.288 9.652 1.00 93.56 209 GLY A C 1
ATOM 1570 O O . GLY A 1 209 ? -3.865 12.339 10.807 1.00 93.56 209 GLY A O 1
ATOM 1571 N N . SER A 1 210 ? -4.025 11.246 8.854 1.00 92.50 210 SER A N 1
ATOM 1572 C CA . SER A 1 210 ? -3.335 10.010 9.255 1.00 92.50 210 SER A CA 1
ATOM 1573 C C . SER A 1 210 ? -1.808 10.145 9.332 1.00 92.50 210 SER A C 1
ATOM 1575 O O . SER A 1 210 ? -1.108 9.216 9.743 1.00 92.50 210 SER A O 1
ATOM 1577 N N . VAL A 1 211 ? -1.288 11.316 8.964 1.00 93.44 211 VAL A N 1
ATOM 1578 C CA . VAL A 1 211 ? 0.113 11.704 9.095 1.00 93.44 211 VAL A CA 1
ATOM 1579 C C . VAL A 1 211 ? 0.224 13.126 9.638 1.00 93.44 211 VAL A C 1
ATOM 1581 O O . VAL A 1 211 ? -0.719 13.909 9.528 1.00 93.44 211 VAL A O 1
ATOM 1584 N N . GLN A 1 212 ? 1.384 13.467 10.199 1.00 90.88 212 GLN A N 1
ATOM 1585 C CA . GLN A 1 212 ? 1.688 14.819 10.656 1.00 90.88 212 GLN A CA 1
ATOM 1586 C C . GLN A 1 212 ? 1.470 15.847 9.530 1.00 90.88 212 GLN A C 1
ATOM 1588 O O . GLN A 1 212 ? 1.818 15.573 8.370 1.00 90.88 212 GLN A O 1
ATOM 1593 N N . PRO A 1 213 ? 0.905 17.023 9.860 1.00 82.88 213 PRO A N 1
ATOM 1594 C CA . PRO A 1 213 ? 0.745 18.102 8.900 1.00 82.88 213 PRO A CA 1
ATOM 1595 C C . PRO A 1 213 ? 2.110 18.551 8.369 1.00 82.88 213 PRO A C 1
ATOM 1597 O O . PRO A 1 213 ? 3.162 18.280 8.951 1.00 82.88 213 PRO A O 1
ATOM 1600 N N . ARG A 1 214 ? 2.098 19.217 7.216 1.00 71.81 214 ARG A N 1
ATOM 1601 C CA . ARG A 1 214 ? 3.299 19.867 6.697 1.00 71.81 214 ARG A CA 1
ATOM 1602 C C . ARG A 1 214 ? 3.672 20.985 7.674 1.00 71.81 214 ARG A C 1
ATOM 1604 O O . ARG A 1 214 ? 2.834 21.836 7.939 1.00 71.81 214 ARG A O 1
ATOM 1611 N N . GLU A 1 215 ? 4.897 20.976 8.191 1.00 64.19 215 GLU A N 1
ATOM 1612 C CA . GLU A 1 215 ? 5.470 22.190 8.774 1.00 64.19 215 GLU A CA 1
ATOM 1613 C C . GLU A 1 215 ? 5.489 23.244 7.668 1.00 64.19 215 GLU A C 1
ATOM 1615 O O . GLU A 1 215 ? 6.053 23.003 6.594 1.00 64.19 215 GLU A O 1
ATOM 1620 N N . GLU A 1 216 ? 4.788 24.355 7.886 1.00 54.59 216 GLU A N 1
ATOM 1621 C CA . GLU A 1 216 ? 4.906 25.520 7.020 1.00 54.59 216 GLU A CA 1
ATOM 1622 C C . GLU A 1 216 ? 6.382 25.896 6.965 1.00 54.59 216 GLU A C 1
ATOM 1624 O O . GLU A 1 216 ? 7.037 26.100 7.986 1.00 54.59 216 GLU A O 1
ATOM 1629 N N . GLU A 1 217 ? 6.925 25.878 5.754 1.00 47.88 217 GLU A N 1
ATOM 1630 C CA . GLU A 1 217 ? 8.302 26.249 5.484 1.00 47.88 217 GLU A CA 1
ATOM 1631 C C . GLU A 1 217 ? 8.407 27.729 5.843 1.00 47.88 217 GLU A C 1
ATOM 1633 O O . GLU A 1 217 ? 7.888 28.576 5.116 1.00 47.88 217 GLU A O 1
ATOM 1638 N N . ALA A 1 218 ? 8.956 28.015 7.029 1.00 46.81 218 ALA A N 1
ATOM 1639 C CA . ALA A 1 218 ? 9.114 29.372 7.524 1.00 46.81 218 ALA A CA 1
ATOM 1640 C C . ALA A 1 218 ? 9.741 30.210 6.408 1.00 46.81 218 ALA A C 1
ATOM 1642 O O . ALA A 1 218 ? 10.783 29.828 5.864 1.00 46.81 218 ALA A O 1
ATOM 1643 N N . ALA A 1 219 ? 9.063 31.299 6.031 1.00 43.91 219 ALA A N 1
ATOM 1644 C CA . ALA A 1 219 ? 9.525 32.191 4.982 1.00 43.91 219 ALA A CA 1
ATOM 1645 C C . ALA A 1 219 ? 10.999 32.518 5.236 1.00 43.91 219 ALA A C 1
ATOM 1647 O O . ALA A 1 219 ? 11.366 32.930 6.340 1.00 43.91 219 ALA A O 1
ATOM 1648 N N . ALA A 1 220 ? 11.848 32.257 4.239 1.00 48.94 220 ALA A N 1
ATOM 1649 C CA . ALA A 1 220 ? 13.266 32.556 4.347 1.00 48.94 220 ALA A CA 1
ATOM 1650 C C . ALA A 1 220 ? 13.412 34.033 4.755 1.00 48.94 220 ALA A C 1
ATOM 1652 O O . ALA A 1 220 ? 12.770 34.879 4.126 1.00 48.94 220 ALA A O 1
ATOM 1653 N N . PRO A 1 221 ? 14.203 34.359 5.794 1.00 48.88 221 PRO A N 1
ATOM 1654 C CA . PRO A 1 221 ? 14.394 35.746 6.182 1.00 48.88 221 PRO A CA 1
ATOM 1655 C C . PRO A 1 221 ? 14.941 36.513 4.978 1.00 48.88 221 PRO A C 1
ATOM 1657 O O . PRO A 1 221 ? 15.873 36.048 4.311 1.00 48.88 221 PRO A O 1
ATOM 1660 N N . GLU A 1 222 ? 14.333 37.663 4.686 1.00 47.62 222 GLU A N 1
ATOM 1661 C CA . GLU A 1 222 ? 14.779 38.550 3.619 1.00 47.62 222 GLU A CA 1
ATOM 1662 C C . GLU A 1 222 ? 16.275 38.819 3.799 1.00 47.62 222 GLU A C 1
ATOM 1664 O O . GLU A 1 222 ? 16.733 39.287 4.846 1.00 47.62 222 GLU A O 1
ATOM 1669 N N . ARG A 1 223 ? 17.067 38.458 2.786 1.00 46.84 223 ARG A N 1
ATOM 1670 C CA . ARG A 1 223 ? 18.501 38.727 2.790 1.00 46.84 223 ARG A CA 1
ATOM 1671 C C . ARG A 1 223 ? 18.680 40.240 2.747 1.00 46.84 223 ARG A C 1
ATOM 1673 O O . ARG A 1 223 ? 18.536 40.847 1.691 1.00 46.84 223 ARG A O 1
ATOM 1680 N N . ARG A 1 224 ? 19.016 40.840 3.889 1.00 55.44 224 ARG A N 1
ATOM 1681 C CA . ARG A 1 224 ? 19.500 42.219 3.953 1.00 55.44 224 ARG A CA 1
ATOM 1682 C C . ARG A 1 224 ? 20.836 42.281 3.218 1.00 55.44 224 ARG A C 1
ATOM 1684 O O . ARG A 1 224 ? 21.868 41.898 3.764 1.00 55.44 224 ARG A O 1
ATOM 1691 N N . ILE A 1 225 ? 20.794 42.727 1.969 1.00 50.06 225 ILE A N 1
ATOM 1692 C CA . ILE A 1 225 ? 21.985 43.113 1.218 1.00 50.06 225 ILE A CA 1
ATOM 1693 C C . ILE A 1 225 ? 22.510 44.382 1.890 1.00 50.06 225 ILE A C 1
ATOM 1695 O O . ILE A 1 225 ? 21.822 45.400 1.935 1.00 50.06 225 ILE A O 1
ATOM 1699 N N . VAL A 1 226 ? 23.696 44.292 2.482 1.00 57.94 226 VAL A N 1
ATOM 1700 C CA . VAL A 1 226 ? 24.470 45.466 2.879 1.00 57.94 226 VAL A CA 1
ATOM 1701 C C . VAL A 1 226 ? 25.393 45.758 1.704 1.00 57.94 226 VAL A C 1
ATOM 1703 O O . VAL A 1 226 ? 26.315 44.986 1.453 1.00 57.94 226 VAL A O 1
ATOM 1706 N N . GLU A 1 227 ? 25.110 46.824 0.955 1.00 45.44 227 GLU A N 1
ATOM 1707 C CA . GLU A 1 227 ? 26.084 47.391 0.021 1.00 45.44 227 GLU A CA 1
ATOM 1708 C C . GLU A 1 227 ? 27.266 47.917 0.835 1.00 45.44 227 GLU A C 1
ATOM 1710 O O . GLU A 1 227 ? 27.124 48.813 1.669 1.00 45.44 227 GLU A O 1
ATOM 1715 N N . VAL A 1 228 ? 28.428 47.304 0.625 1.00 54.12 228 VAL A N 1
ATOM 1716 C CA . VAL A 1 228 ? 29.704 47.811 1.122 1.00 54.12 228 VAL A CA 1
ATOM 1717 C C . VAL A 1 228 ? 30.264 48.717 0.021 1.00 54.12 228 VAL A C 1
ATOM 1719 O O . VAL A 1 228 ? 30.352 48.251 -1.114 1.00 54.12 228 VAL A O 1
ATOM 1722 N N . PRO A 1 229 ? 30.611 49.984 0.308 1.00 49.84 229 PRO A N 1
ATOM 1723 C CA . PRO A 1 229 ? 31.239 50.863 -0.674 1.00 49.84 229 PRO A CA 1
ATOM 1724 C C . PRO A 1 229 ? 32.605 50.328 -1.115 1.00 49.84 229 PRO A C 1
ATOM 1726 O O . PRO A 1 229 ? 33.341 49.775 -0.293 1.00 49.84 229 PRO A O 1
ATOM 1729 N N . ASP A 1 230 ? 32.945 50.537 -2.387 1.00 46.75 230 ASP A N 1
ATOM 1730 C CA . ASP A 1 230 ? 34.251 50.198 -2.952 1.00 46.75 230 ASP A CA 1
ATOM 1731 C C . ASP A 1 230 ? 35.364 50.931 -2.188 1.00 46.75 230 ASP A C 1
ATOM 1733 O O . ASP A 1 230 ? 35.429 52.160 -2.158 1.00 46.75 230 ASP A O 1
ATOM 1737 N N . GLY A 1 231 ? 36.214 50.161 -1.510 1.00 35.28 231 GLY A N 1
ATOM 1738 C CA . GLY A 1 231 ? 37.396 50.673 -0.830 1.00 35.28 231 GLY A CA 1
ATOM 1739 C C . GLY A 1 231 ? 38.586 50.698 -1.781 1.00 35.28 231 GLY A C 1
ATOM 1740 O O . GLY A 1 231 ? 39.100 49.639 -2.140 1.00 35.28 231 GLY A O 1
ATOM 1741 N N . ASP A 1 232 ? 39.033 51.901 -2.143 1.00 41.12 232 ASP A N 1
ATOM 1742 C CA . ASP A 1 232 ? 40.293 52.150 -2.843 1.00 41.12 232 ASP A CA 1
ATOM 1743 C C . ASP A 1 232 ? 41.482 51.644 -2.011 1.00 41.12 232 ASP A C 1
ATOM 1745 O O . ASP A 1 232 ? 41.690 52.056 -0.867 1.00 41.12 232 ASP A O 1
ATOM 1749 N N . ALA A 1 233 ? 42.284 50.756 -2.597 1.00 41.34 233 ALA A N 1
ATOM 1750 C CA . ALA A 1 233 ? 43.533 50.278 -2.017 1.00 41.34 233 ALA A CA 1
ATOM 1751 C C . ALA A 1 233 ? 44.699 50.652 -2.937 1.00 41.34 233 ALA A C 1
ATOM 1753 O O . ALA A 1 233 ? 45.136 49.850 -3.761 1.00 41.34 233 ALA A O 1
ATOM 1754 N N . ASP A 1 234 ? 45.203 51.874 -2.769 1.00 38.31 234 ASP A N 1
ATOM 1755 C CA . ASP A 1 234 ? 46.482 52.320 -3.321 1.00 38.31 234 ASP A CA 1
ATOM 1756 C C . ASP A 1 234 ? 47.537 52.372 -2.204 1.00 38.31 234 ASP A C 1
ATOM 1758 O O . ASP A 1 234 ? 47.344 53.022 -1.174 1.00 38.31 234 ASP A O 1
ATOM 1762 N N . GLY A 1 235 ? 48.658 51.668 -2.400 1.00 32.66 235 GLY A N 1
ATOM 1763 C CA . GLY A 1 235 ? 49.781 51.642 -1.456 1.00 32.66 235 GLY A CA 1
ATOM 1764 C C . GLY A 1 235 ? 50.825 50.549 -1.721 1.00 32.66 235 GLY A C 1
ATOM 1765 O O . GLY A 1 235 ? 50.861 49.537 -1.026 1.00 32.66 235 GLY A O 1
ATOM 1766 N N . ALA A 1 236 ? 51.688 50.773 -2.718 1.00 32.66 236 ALA A N 1
ATOM 1767 C CA . ALA A 1 236 ? 52.992 50.114 -2.931 1.00 32.66 236 ALA A CA 1
ATOM 1768 C C . ALA A 1 236 ? 53.985 50.461 -1.783 1.00 32.66 236 ALA A C 1
ATOM 1770 O O . ALA A 1 236 ? 53.721 51.402 -1.044 1.00 32.66 236 ALA A O 1
ATOM 1771 N N . ALA A 1 237 ? 55.156 49.865 -1.520 1.00 34.22 237 ALA A N 1
ATOM 1772 C CA . ALA A 1 237 ? 56.063 48.842 -2.068 1.00 34.22 237 ALA A CA 1
ATOM 1773 C C . ALA A 1 237 ? 56.910 48.336 -0.842 1.00 34.22 237 ALA A C 1
ATOM 1775 O O . ALA A 1 237 ? 56.723 48.849 0.254 1.00 34.22 237 ALA A O 1
ATOM 1776 N N . GLU A 1 238 ? 57.845 47.376 -0.828 1.00 32.12 238 GLU A N 1
ATOM 1777 C CA . GLU A 1 238 ? 58.931 47.062 -1.758 1.00 32.12 238 GLU A CA 1
ATOM 1778 C C . GLU A 1 238 ? 59.709 45.801 -1.270 1.00 32.12 238 GLU A C 1
ATOM 1780 O O . GLU A 1 238 ? 59.902 45.600 -0.074 1.00 32.12 238 GLU A O 1
ATOM 1785 N N . SER A 1 239 ? 60.227 45.027 -2.236 1.00 34.56 239 SER A N 1
ATOM 1786 C CA . SER A 1 239 ? 61.506 44.277 -2.248 1.00 34.56 239 SER A CA 1
ATOM 1787 C C . SER A 1 239 ? 61.788 43.080 -1.309 1.00 34.56 239 SER A C 1
ATOM 1789 O O . SER A 1 239 ? 62.160 43.250 -0.156 1.00 34.56 239 SER A O 1
ATOM 1791 N N . ALA A 1 240 ? 61.897 41.865 -1.886 1.00 34.44 240 ALA A N 1
ATOM 1792 C CA . ALA A 1 240 ? 63.198 41.303 -2.323 1.00 34.44 240 ALA A CA 1
ATOM 1793 C C . ALA A 1 240 ? 63.147 39.823 -2.808 1.00 34.44 240 ALA A C 1
ATOM 1795 O O . ALA A 1 240 ? 62.948 38.895 -2.037 1.00 34.44 240 ALA A O 1
ATOM 1796 N N . ARG A 1 241 ? 63.482 39.649 -4.099 1.00 35.00 241 ARG A N 1
ATOM 1797 C CA . ARG A 1 241 ? 64.368 38.634 -4.727 1.00 35.00 241 ARG A CA 1
ATOM 1798 C C . ARG A 1 241 ? 64.132 37.121 -4.509 1.00 35.00 241 ARG A C 1
ATOM 1800 O O . ARG A 1 241 ? 64.520 36.548 -3.501 1.00 35.00 241 ARG A O 1
ATOM 1807 N N . GLY A 1 242 ? 63.779 36.444 -5.609 1.00 31.67 242 GLY A N 1
ATOM 1808 C CA . GLY A 1 242 ? 64.067 35.026 -5.869 1.00 31.67 242 GLY A CA 1
ATOM 1809 C C . GLY A 1 242 ? 63.890 34.689 -7.358 1.00 31.67 242 GLY A C 1
ATOM 1810 O O . GLY A 1 242 ? 62.855 34.993 -7.934 1.00 31.67 242 GLY A O 1
ATOM 1811 N N . ARG A 1 243 ? 64.936 34.153 -7.997 1.00 36.31 243 ARG A N 1
ATOM 1812 C CA . ARG A 1 243 ? 65.094 33.907 -9.450 1.00 36.31 243 ARG A CA 1
ATOM 1813 C C . ARG A 1 243 ? 64.219 32.751 -10.004 1.00 36.31 243 ARG A C 1
ATOM 1815 O O . ARG A 1 243 ? 63.751 31.934 -9.218 1.00 36.31 243 ARG A O 1
ATOM 1822 N N . PRO A 1 244 ? 64.033 32.663 -11.342 1.00 38.28 244 PRO A N 1
ATOM 1823 C CA . PRO A 1 244 ? 63.004 31.844 -11.988 1.00 38.28 244 PRO A CA 1
ATOM 1824 C C . PRO A 1 244 ? 63.437 30.386 -12.218 1.00 38.28 244 PRO A C 1
ATOM 1826 O O . PRO A 1 244 ? 64.568 30.133 -12.631 1.00 38.28 244 PRO A O 1
ATOM 1829 N N . LEU A 1 245 ? 62.515 29.442 -12.008 1.00 40.19 245 LEU A N 1
ATOM 1830 C CA . LEU A 1 245 ? 62.636 28.045 -12.434 1.00 40.19 245 LEU A CA 1
ATOM 1831 C C . LEU A 1 245 ? 61.598 27.752 -13.521 1.00 40.19 245 LEU A C 1
ATOM 1833 O O . LEU A 1 245 ? 60.432 28.129 -13.407 1.00 40.19 245 LEU A O 1
ATOM 1837 N N . GLU A 1 246 ? 62.073 27.121 -14.590 1.00 37.62 246 GLU A N 1
ATOM 1838 C CA . GLU A 1 246 ? 61.341 26.800 -15.812 1.00 37.62 246 GLU A CA 1
ATOM 1839 C C . GLU A 1 246 ? 60.135 25.865 -15.579 1.00 37.62 246 GLU A C 1
ATOM 1841 O O . GLU A 1 246 ? 60.133 25.070 -14.634 1.00 37.62 246 GLU A O 1
ATOM 1846 N N . PRO A 1 247 ? 59.107 25.899 -16.452 1.00 36.62 247 PRO A N 1
ATOM 1847 C CA . PRO A 1 247 ? 57.924 25.065 -16.300 1.00 36.62 247 PRO A CA 1
ATOM 1848 C C . PRO A 1 247 ? 58.209 23.616 -16.718 1.00 36.62 247 PRO A C 1
ATOM 1850 O O . PRO A 1 247 ? 58.386 23.303 -17.898 1.00 36.62 247 PRO A O 1
ATOM 1853 N N . HIS A 1 248 ? 58.175 22.706 -15.744 1.00 34.22 248 HIS A N 1
ATOM 1854 C CA . HIS A 1 248 ? 58.126 21.272 -16.000 1.00 34.22 248 HIS A CA 1
ATOM 1855 C C . HIS A 1 248 ? 56.792 20.882 -16.651 1.00 34.22 248 HIS A C 1
ATOM 1857 O O . HIS A 1 248 ? 55.718 20.989 -16.064 1.00 34.22 248 HIS A O 1
ATOM 1863 N N . ARG A 1 249 ? 56.902 20.378 -17.879 1.00 35.72 249 ARG A N 1
ATOM 1864 C CA . ARG A 1 249 ? 55.880 19.667 -18.653 1.00 35.72 249 ARG A CA 1
ATOM 1865 C C . ARG A 1 249 ? 55.548 18.327 -17.965 1.00 35.72 249 ARG A C 1
ATOM 1867 O O . ARG A 1 249 ? 56.454 17.499 -17.862 1.00 35.72 249 ARG A O 1
ATOM 1874 N N . PRO A 1 250 ? 54.300 18.037 -17.553 1.00 37.06 250 PRO A N 1
ATOM 1875 C CA . PRO A 1 250 ? 53.882 16.669 -17.293 1.00 37.06 250 PRO A CA 1
ATOM 1876 C C . PRO A 1 250 ? 53.370 16.004 -18.575 1.00 37.06 250 PRO A C 1
ATOM 1878 O O . PRO A 1 250 ? 52.705 16.612 -19.416 1.00 37.06 250 PRO A O 1
ATOM 1881 N N . ALA A 1 251 ? 53.751 14.738 -18.715 1.00 33.78 251 ALA A N 1
ATOM 1882 C CA . ALA A 1 251 ? 53.500 13.879 -19.854 1.00 33.78 251 ALA A CA 1
ATOM 1883 C C . ALA A 1 251 ? 52.020 13.489 -20.016 1.00 33.78 251 ALA A C 1
ATOM 1885 O O . ALA A 1 251 ? 51.244 13.439 -19.066 1.00 33.78 251 ALA A O 1
ATOM 1886 N N . ALA A 1 252 ? 51.695 13.198 -21.275 1.00 34.03 252 ALA A N 1
ATOM 1887 C CA . ALA A 1 252 ? 50.423 12.787 -21.849 1.00 34.03 252 ALA A CA 1
ATOM 1888 C C . ALA A 1 252 ? 49.559 11.839 -20.994 1.00 34.03 252 ALA A C 1
ATOM 1890 O O . ALA A 1 252 ? 49.933 10.702 -20.705 1.00 34.03 252 ALA A O 1
ATOM 1891 N N . SER A 1 253 ? 48.335 12.292 -20.719 1.00 33.59 253 SER A N 1
ATOM 1892 C CA . SER A 1 253 ? 47.205 11.459 -20.313 1.00 33.59 253 SER A CA 1
ATOM 1893 C C . SER A 1 253 ? 46.713 10.606 -21.487 1.00 33.59 253 SER A C 1
ATOM 1895 O O . SER A 1 253 ? 46.429 11.114 -22.572 1.00 33.59 253 SER A O 1
ATOM 1897 N N . ALA A 1 254 ? 46.584 9.303 -21.242 1.00 33.28 254 ALA A N 1
ATOM 1898 C CA . ALA A 1 254 ? 45.894 8.347 -22.102 1.00 33.28 254 ALA A CA 1
ATOM 1899 C C . ALA A 1 254 ? 44.377 8.667 -22.199 1.00 33.28 254 ALA A C 1
ATOM 1901 O O . ALA A 1 254 ? 43.831 9.339 -21.321 1.00 33.28 254 ALA A O 1
ATOM 1902 N N . PRO A 1 255 ? 43.688 8.226 -23.270 1.00 36.00 255 PRO A N 1
ATOM 1903 C CA . PRO A 1 255 ? 42.494 8.892 -23.786 1.00 36.00 255 PRO A CA 1
ATOM 1904 C C . PRO A 1 255 ? 41.215 8.592 -22.984 1.00 36.00 255 PRO A C 1
ATOM 1906 O O . PRO A 1 255 ? 41.052 7.482 -22.464 1.00 36.00 255 PRO A O 1
ATOM 1909 N N . PRO A 1 256 ? 40.247 9.530 -22.948 1.00 34.75 256 PRO A N 1
ATOM 1910 C CA . PRO A 1 256 ? 38.920 9.255 -22.422 1.00 34.75 256 PRO A CA 1
ATOM 1911 C C . PRO A 1 256 ? 38.197 8.251 -23.328 1.00 34.75 256 PRO A C 1
ATOM 1913 O O . PRO A 1 256 ? 38.003 8.466 -24.526 1.00 34.75 256 PRO A O 1
ATOM 1916 N N . ARG A 1 257 ? 37.766 7.136 -22.733 1.00 32.38 257 ARG A N 1
ATOM 1917 C CA . ARG A 1 257 ? 36.807 6.217 -23.343 1.00 32.38 257 ARG A CA 1
ATOM 1918 C C . ARG A 1 257 ? 35.451 6.915 -23.451 1.00 32.38 257 ARG A C 1
ATOM 1920 O O . ARG A 1 257 ? 34.778 7.110 -22.447 1.00 32.38 257 ARG A O 1
ATOM 1927 N N . GLY A 1 258 ? 35.093 7.258 -24.686 1.00 28.38 258 GLY A N 1
ATOM 1928 C CA . GLY A 1 258 ? 33.734 7.327 -25.226 1.00 28.38 258 GLY A CA 1
ATOM 1929 C C . GLY A 1 258 ? 32.644 7.849 -24.296 1.00 28.38 258 GLY A C 1
ATOM 1930 O O . GLY A 1 258 ? 31.860 7.072 -23.755 1.00 28.38 258 GLY A O 1
ATOM 1931 N N . SER A 1 259 ? 32.526 9.171 -24.213 1.00 31.84 259 SER A N 1
ATOM 1932 C CA . SER A 1 259 ? 31.261 9.834 -23.912 1.00 31.84 259 SER A CA 1
ATOM 1933 C C . SER A 1 259 ? 30.234 9.416 -24.969 1.00 31.84 259 SER A C 1
ATOM 1935 O O . SER A 1 259 ? 30.312 9.831 -26.124 1.00 31.84 259 SER A O 1
ATOM 1937 N N . GLY A 1 260 ? 29.291 8.553 -24.592 1.00 27.61 260 GLY A N 1
ATOM 1938 C CA . GLY A 1 260 ? 28.098 8.302 -25.391 1.00 27.61 260 GLY A CA 1
ATOM 1939 C C . GLY A 1 260 ? 27.313 9.603 -25.515 1.00 27.61 260 GLY A C 1
ATOM 1940 O O . GLY A 1 260 ? 26.847 10.143 -24.514 1.00 27.61 260 GLY A O 1
ATOM 1941 N N . ALA A 1 261 ? 27.234 10.120 -26.737 1.00 30.36 261 ALA A N 1
ATOM 1942 C CA . ALA A 1 261 ? 26.498 11.320 -27.089 1.00 30.36 261 ALA A CA 1
ATOM 1943 C C . ALA A 1 261 ? 25.035 11.249 -26.615 1.00 30.36 261 ALA A C 1
ATOM 1945 O O . ALA A 1 261 ? 24.341 10.250 -26.819 1.00 30.36 261 ALA A O 1
ATOM 1946 N N . ALA A 1 262 ? 24.572 12.338 -26.004 1.00 34.28 262 ALA A N 1
ATOM 1947 C CA . ALA A 1 262 ? 23.162 12.591 -25.751 1.00 34.28 262 ALA A CA 1
ATOM 1948 C C . ALA A 1 262 ? 22.415 12.757 -27.091 1.00 34.28 262 ALA A C 1
ATOM 1950 O O . ALA A 1 262 ? 22.917 13.459 -27.972 1.00 34.28 262 ALA A O 1
ATOM 1951 N N . PRO A 1 263 ? 21.217 12.175 -27.279 1.00 36.28 263 PRO A N 1
ATOM 1952 C CA . PRO A 1 263 ? 20.411 12.451 -28.457 1.00 36.28 263 PRO A CA 1
ATOM 1953 C C . PRO A 1 263 ? 19.616 13.744 -28.232 1.00 36.28 263 PRO A C 1
ATOM 1955 O O . PRO A 1 263 ? 18.467 13.715 -27.796 1.00 36.28 263 PRO A O 1
ATOM 1958 N N . THR A 1 264 ? 20.222 14.894 -28.522 1.00 48.31 264 THR A N 1
ATOM 1959 C CA . THR A 1 264 ? 19.497 16.159 -28.711 1.00 48.31 264 THR A CA 1
ATOM 1960 C C . THR A 1 264 ? 19.361 16.430 -30.202 1.00 48.31 264 THR A C 1
ATOM 1962 O O . THR A 1 264 ? 20.351 16.723 -30.866 1.00 48.31 264 THR A O 1
ATOM 1965 N N . GLY A 1 265 ? 18.141 16.338 -30.729 1.00 36.97 265 GLY A N 1
ATOM 1966 C CA . GLY A 1 265 ? 17.858 16.723 -32.109 1.00 36.97 265 GLY A CA 1
ATOM 1967 C C . GLY A 1 265 ? 16.477 16.288 -32.580 1.00 36.97 265 GLY A C 1
ATOM 1968 O O . GLY A 1 265 ? 16.376 15.407 -33.423 1.00 36.97 265 GLY A O 1
ATOM 1969 N N . ARG A 1 266 ? 15.412 16.882 -32.029 1.00 57.28 266 ARG A N 1
ATOM 1970 C CA . ARG A 1 266 ? 14.152 17.019 -32.781 1.00 57.28 266 ARG A CA 1
ATOM 1971 C C . ARG A 1 266 ? 14.234 18.313 -33.574 1.00 57.28 266 ARG A C 1
ATOM 1973 O O . ARG A 1 266 ? 14.766 19.294 -33.050 1.00 57.28 266 ARG A O 1
ATOM 1980 N N . THR A 1 267 ? 13.770 18.304 -34.819 1.00 55.53 267 THR A N 1
ATOM 1981 C CA . THR A 1 267 ? 13.781 19.514 -35.644 1.00 55.53 267 THR A CA 1
ATOM 1982 C C . THR A 1 267 ? 12.786 20.534 -35.066 1.00 55.53 267 THR A C 1
ATOM 1984 O O . THR A 1 267 ? 11.842 20.139 -34.375 1.00 55.53 267 THR A O 1
ATOM 1987 N N . PRO A 1 268 ? 12.980 21.849 -35.272 1.00 54.78 268 PRO A N 1
ATOM 1988 C CA . PRO A 1 268 ? 12.014 22.863 -34.836 1.00 54.78 268 PRO A CA 1
ATOM 1989 C C . PRO A 1 268 ? 10.581 22.587 -35.329 1.00 54.78 268 PRO A C 1
ATOM 1991 O O . PRO A 1 268 ? 9.630 22.789 -34.572 1.00 54.78 268 PRO A O 1
ATOM 1994 N N . ASP A 1 269 ? 10.447 22.023 -36.533 1.00 55.94 269 ASP A N 1
ATOM 1995 C CA . ASP A 1 269 ? 9.167 21.658 -37.154 1.00 55.94 269 ASP A CA 1
ATOM 1996 C C . ASP A 1 269 ? 8.457 20.500 -36.417 1.00 55.94 269 ASP A C 1
ATOM 1998 O O . ASP A 1 269 ? 7.226 20.482 -36.303 1.00 55.94 269 ASP A O 1
ATOM 2002 N N . ASP A 1 270 ? 9.217 19.577 -35.813 1.00 75.44 270 ASP A N 1
ATOM 2003 C CA . ASP A 1 270 ? 8.669 18.484 -34.996 1.00 75.44 270 ASP A CA 1
ATOM 2004 C C . ASP A 1 270 ? 8.071 18.999 -33.679 1.00 75.44 270 ASP A C 1
ATOM 2006 O O . ASP A 1 270 ? 7.047 18.498 -33.213 1.00 75.44 270 ASP A O 1
ATOM 2010 N N . VAL A 1 271 ? 8.706 19.995 -33.050 1.00 81.81 271 VAL A N 1
ATOM 2011 C CA . VAL A 1 271 ? 8.249 20.551 -31.763 1.00 81.81 271 VAL A CA 1
ATOM 2012 C C . VAL A 1 271 ? 6.994 21.402 -31.948 1.00 81.81 271 VAL A C 1
ATOM 2014 O O . VAL A 1 271 ? 6.078 21.300 -31.132 1.00 81.81 271 VAL A O 1
ATOM 2017 N N . ALA A 1 272 ? 6.913 22.179 -33.031 1.00 82.69 272 ALA A N 1
ATOM 2018 C CA . ALA A 1 272 ? 5.707 22.925 -33.385 1.00 82.69 272 ALA A CA 1
ATOM 2019 C C . ALA A 1 272 ? 4.512 21.982 -33.611 1.00 82.69 272 ALA A C 1
ATOM 2021 O O . ALA A 1 272 ? 3.467 22.151 -32.988 1.00 82.69 272 ALA A O 1
ATOM 2022 N N . SER A 1 273 ? 4.708 20.908 -34.382 1.00 83.12 273 SER A N 1
ATOM 2023 C CA . SER A 1 273 ? 3.662 19.908 -34.645 1.00 83.12 273 SER A CA 1
ATOM 2024 C C . SER A 1 273 ? 3.203 19.171 -33.376 1.00 83.12 273 SER A C 1
ATOM 2026 O O . SER A 1 273 ? 2.022 18.861 -33.209 1.00 83.12 273 SER A O 1
ATOM 2028 N N . ILE A 1 274 ? 4.130 18.913 -32.444 1.00 87.62 274 ILE A N 1
ATOM 2029 C CA . ILE A 1 274 ? 3.815 18.367 -31.116 1.00 87.62 274 ILE A CA 1
ATOM 2030 C C . ILE A 1 274 ? 2.967 19.359 -30.314 1.00 87.62 274 ILE A C 1
ATOM 2032 O O . ILE A 1 274 ? 1.966 18.952 -29.725 1.00 87.62 274 ILE A O 1
ATOM 2036 N N . ASN A 1 275 ? 3.330 20.644 -30.296 1.00 89.75 275 ASN A N 1
ATOM 2037 C CA . ASN A 1 275 ? 2.552 21.676 -29.609 1.00 89.75 275 ASN A CA 1
ATOM 2038 C C . ASN A 1 275 ? 1.149 21.818 -30.195 1.00 89.75 275 ASN A C 1
ATOM 2040 O O . ASN A 1 275 ? 0.180 21.840 -29.437 1.00 89.75 275 ASN A O 1
ATOM 2044 N N . ASP A 1 276 ? 1.025 21.822 -31.521 1.00 88.88 276 ASP A N 1
ATOM 2045 C CA . ASP A 1 276 ? -0.263 21.927 -32.200 1.00 88.88 276 ASP A CA 1
ATOM 2046 C C . ASP A 1 276 ? -1.218 20.811 -31.801 1.00 88.88 276 ASP A C 1
ATOM 2048 O O . ASP A 1 276 ? -2.373 21.075 -31.459 1.00 88.88 276 ASP A O 1
ATOM 2052 N N . LEU A 1 277 ? -0.713 19.580 -31.786 1.00 88.50 277 LEU A N 1
ATOM 2053 C CA . LEU A 1 277 ? -1.467 18.402 -31.398 1.00 88.50 277 LEU A CA 1
ATOM 2054 C C . LEU A 1 277 ? -1.853 18.422 -29.915 1.00 88.50 277 LEU A C 1
ATOM 2056 O O . LEU A 1 277 ? -3.005 18.160 -29.564 1.00 88.50 277 LEU A O 1
ATOM 2060 N N . LEU A 1 278 ? -0.907 18.737 -29.031 1.00 90.88 278 LEU A N 1
ATOM 2061 C CA . LEU A 1 278 ? -1.170 18.789 -27.594 1.00 90.88 278 LEU A CA 1
ATOM 2062 C C . LEU A 1 278 ? -2.204 19.863 -27.254 1.00 90.88 278 LEU A C 1
ATOM 2064 O O . LEU A 1 278 ? -3.102 19.606 -26.453 1.00 90.88 278 LEU A O 1
ATOM 2068 N N . GLN A 1 279 ? -2.129 21.026 -27.902 1.00 92.25 279 GLN A N 1
ATOM 2069 C CA . GLN A 1 279 ? -3.119 22.088 -27.755 1.00 92.25 279 GLN A CA 1
ATOM 2070 C C . GLN A 1 279 ? -4.472 21.678 -28.364 1.00 92.25 279 GLN A C 1
ATOM 2072 O O . GLN A 1 279 ? -5.498 21.852 -27.715 1.00 92.25 279 GLN A O 1
ATOM 2077 N N . GLU A 1 280 ? -4.515 21.041 -29.539 1.00 89.06 280 GLU A N 1
ATOM 2078 C CA . GLU A 1 280 ? -5.755 20.505 -30.138 1.00 89.06 280 GLU A CA 1
ATOM 2079 C C . GLU A 1 280 ? -6.474 19.508 -29.206 1.00 89.06 280 GLU A C 1
ATOM 2081 O O . GLU A 1 280 ? -7.703 19.517 -29.085 1.00 89.06 280 GLU A O 1
ATOM 2086 N N . VAL A 1 281 ? -5.727 18.626 -28.536 1.00 86.38 281 VAL A N 1
ATOM 2087 C CA . VAL A 1 281 ? -6.288 17.647 -27.592 1.00 86.38 281 VAL A CA 1
ATOM 2088 C C . VAL A 1 281 ? -6.692 18.316 -26.280 1.00 86.38 281 VAL A C 1
ATOM 2090 O O . VAL A 1 281 ? -7.816 18.111 -25.818 1.00 86.38 281 VAL A O 1
ATOM 2093 N N . ALA A 1 282 ? -5.819 19.136 -25.686 1.00 86.75 282 ALA A N 1
ATOM 2094 C CA . ALA A 1 282 ? -6.110 19.825 -24.432 1.00 86.75 282 ALA A CA 1
ATOM 2095 C C . ALA A 1 282 ? -7.351 20.717 -24.566 1.00 86.75 282 ALA A C 1
ATOM 2097 O O . ALA A 1 282 ? -8.219 20.689 -23.699 1.00 86.75 282 ALA A O 1
ATOM 2098 N N . CYS A 1 283 ? -7.495 21.446 -25.676 1.00 88.25 283 CYS A N 1
ATOM 2099 C CA . CYS A 1 283 ? -8.624 22.347 -25.902 1.00 88.25 283 CYS A CA 1
ATOM 2100 C C . CYS A 1 283 ? -9.962 21.632 -26.151 1.00 88.25 283 CYS A C 1
ATOM 2102 O O . CYS A 1 283 ? -11.004 22.240 -25.920 1.00 88.25 283 CYS A O 1
ATOM 2104 N N . ARG A 1 284 ? -9.957 20.361 -26.580 1.00 84.31 284 ARG A N 1
ATOM 2105 C CA . ARG A 1 284 ? -11.178 19.548 -26.746 1.00 84.31 284 ARG A CA 1
ATOM 2106 C C . ARG A 1 284 ? -11.674 18.908 -25.451 1.00 84.31 284 ARG A C 1
ATOM 2108 O O . ARG A 1 284 ? -12.805 18.429 -25.404 1.00 84.31 284 ARG A O 1
ATOM 2115 N N . ARG A 1 285 ? -10.852 18.878 -24.397 1.00 80.56 285 ARG A N 1
ATOM 2116 C CA . ARG A 1 285 ? -11.253 18.339 -23.092 1.00 80.56 285 ARG A CA 1
ATOM 2117 C C . ARG A 1 285 ? -12.114 19.347 -22.330 1.00 80.56 285 ARG A C 1
ATOM 2119 O O . ARG A 1 285 ? -11.820 20.537 -22.313 1.00 80.56 285 ARG A O 1
ATOM 2126 N N . LEU A 1 286 ? -13.121 18.842 -21.613 1.00 74.00 286 LEU A N 1
ATOM 2127 C CA . LEU A 1 286 ? -14.018 19.631 -20.751 1.00 74.00 286 LEU A CA 1
ATOM 2128 C C . LEU A 1 286 ? -13.263 20.495 -19.729 1.00 74.00 286 LEU A C 1
ATOM 2130 O O . LEU A 1 286 ? -13.630 21.641 -19.498 1.00 74.00 286 LEU A O 1
ATOM 2134 N N . LEU A 1 287 ? -12.185 19.960 -19.151 1.00 78.31 287 LEU A N 1
ATOM 2135 C CA . LEU A 1 287 ? -11.349 20.666 -18.172 1.00 78.31 287 LEU A CA 1
ATOM 2136 C C . LEU A 1 287 ? -10.238 21.513 -18.811 1.00 78.31 287 LEU A C 1
ATOM 2138 O O . LEU A 1 287 ? -9.457 22.125 -18.090 1.00 78.31 287 LEU A O 1
ATOM 2142 N N . ARG A 1 288 ? -10.140 21.531 -20.148 1.00 85.25 288 ARG A N 1
ATOM 2143 C CA . ARG A 1 288 ? -9.093 22.223 -20.922 1.00 85.25 288 ARG A CA 1
ATOM 2144 C C . ARG A 1 288 ? -7.658 21.936 -20.448 1.00 85.25 288 ARG A C 1
ATOM 2146 O O . ARG A 1 288 ? -6.754 22.749 -20.642 1.00 85.25 288 ARG A O 1
ATOM 2153 N N . GLU A 1 289 ? -7.457 20.772 -19.834 1.00 83.69 289 GLU A N 1
ATOM 2154 C CA . GLU A 1 289 ? -6.201 20.331 -19.234 1.00 83.69 289 GLU A CA 1
ATOM 2155 C C . GLU A 1 289 ? -5.899 18.887 -19.655 1.00 83.69 289 GLU A C 1
ATOM 2157 O O . GLU A 1 289 ? -6.792 18.037 -19.760 1.00 83.69 289 GLU A O 1
ATOM 2162 N N . LEU A 1 290 ? -4.623 18.625 -19.924 1.00 86.44 290 LEU A N 1
ATOM 2163 C CA . LEU A 1 290 ? -4.108 17.349 -20.393 1.00 86.44 290 LEU A CA 1
ATOM 2164 C C . LEU A 1 290 ? -2.951 16.906 -19.494 1.00 86.44 290 LEU A C 1
ATOM 2166 O O . LEU A 1 290 ? -1.968 17.631 -19.325 1.00 86.44 290 LEU A O 1
ATOM 2170 N N . SER A 1 291 ? -3.060 15.712 -18.911 1.00 85.31 291 SER A N 1
ATOM 2171 C CA . SER A 1 291 ? -1.974 15.142 -18.110 1.00 85.31 291 SER A CA 1
ATOM 2172 C C . SER A 1 291 ? -0.793 14.747 -19.006 1.00 85.31 291 SER A C 1
ATOM 2174 O O . SER A 1 291 ? -0.974 14.452 -20.188 1.00 85.31 291 SER A O 1
ATOM 2176 N N . VAL A 1 292 ? 0.429 14.685 -18.460 1.00 81.88 292 VAL A N 1
ATOM 2177 C CA . VAL A 1 292 ? 1.602 14.212 -19.233 1.00 81.88 292 VAL A CA 1
ATOM 2178 C C . VAL A 1 292 ? 1.401 12.796 -19.773 1.00 81.88 292 VAL A C 1
ATOM 2180 O O . VAL A 1 292 ? 1.885 12.486 -20.857 1.00 81.88 292 VAL A O 1
ATOM 2183 N N . ALA A 1 293 ? 0.703 11.935 -19.029 1.00 70.75 293 ALA A N 1
ATOM 2184 C CA . ALA A 1 293 ? 0.446 10.561 -19.443 1.00 70.75 293 ALA A CA 1
ATOM 2185 C C . ALA A 1 293 ? -0.489 10.515 -20.660 1.00 70.75 293 ALA A C 1
ATOM 2187 O O . ALA A 1 293 ? -0.151 9.894 -21.665 1.00 70.75 293 ALA A O 1
ATOM 2188 N N . ASP A 1 294 ? -1.601 11.251 -20.605 1.00 77.31 294 ASP A N 1
ATOM 2189 C CA . ASP A 1 294 ? -2.529 11.377 -21.731 1.00 77.31 294 ASP A CA 1
ATOM 2190 C C . ASP A 1 294 ? -1.850 11.999 -22.957 1.00 77.31 294 ASP A C 1
ATOM 2192 O O . ASP A 1 294 ? -1.975 11.506 -24.074 1.00 77.31 294 ASP A O 1
ATOM 2196 N N . ALA A 1 295 ? -1.073 13.062 -22.742 1.00 83.25 295 ALA A N 1
ATOM 2197 C CA . ALA A 1 295 ? -0.298 13.720 -23.782 1.00 83.25 295 ALA A CA 1
ATOM 2198 C C . ALA A 1 295 ? 0.709 12.765 -24.439 1.00 83.25 295 ALA A C 1
ATOM 2200 O O . ALA A 1 295 ? 0.806 12.703 -25.662 1.00 83.25 295 ALA A O 1
ATOM 2201 N N . ALA A 1 296 ? 1.442 11.980 -23.648 1.00 79.94 296 ALA A N 1
ATOM 2202 C CA . ALA A 1 296 ? 2.384 10.998 -24.171 1.00 79.94 296 ALA A CA 1
ATOM 2203 C C . ALA A 1 296 ? 1.677 9.863 -24.933 1.00 79.94 296 ALA A C 1
ATOM 2205 O O . ALA A 1 296 ? 2.212 9.391 -25.941 1.00 79.94 296 ALA A O 1
ATOM 2206 N N . ALA A 1 297 ? 0.489 9.443 -24.488 1.00 74.00 297 ALA A N 1
ATOM 2207 C CA . ALA A 1 297 ? -0.326 8.444 -25.173 1.00 74.00 297 ALA A CA 1
ATOM 2208 C C . ALA A 1 297 ? -0.806 8.946 -26.545 1.00 74.00 297 ALA A C 1
ATOM 2210 O O . ALA A 1 297 ? -0.617 8.253 -27.544 1.00 74.00 297 ALA A O 1
ATOM 2211 N N . GLU A 1 298 ? -1.316 10.176 -26.626 1.00 82.56 298 GLU A N 1
ATOM 2212 C CA . GLU A 1 298 ? -1.769 10.806 -27.876 1.00 82.56 298 GLU A CA 1
ATOM 2213 C C . GLU A 1 298 ? -0.626 11.014 -28.877 1.00 82.56 298 GLU A C 1
ATOM 2215 O O . GLU A 1 298 ? -0.732 10.667 -30.057 1.00 82.56 298 GLU A O 1
ATOM 2220 N N . LEU A 1 299 ? 0.522 11.503 -28.400 1.00 82.25 299 LEU A N 1
ATOM 2221 C CA . LEU A 1 299 ? 1.716 11.664 -29.230 1.00 82.25 299 LEU A CA 1
ATOM 2222 C C . LEU A 1 299 ? 2.251 10.315 -29.739 1.00 82.25 299 LEU A C 1
ATOM 2224 O O . LEU A 1 299 ? 2.761 10.225 -30.858 1.00 82.25 299 LEU A O 1
ATOM 2228 N N . SER A 1 300 ? 2.125 9.253 -28.941 1.00 79.12 300 SER A N 1
ATOM 2229 C CA . SER A 1 300 ? 2.511 7.896 -29.347 1.00 79.12 300 SER A CA 1
ATOM 2230 C C . SER A 1 300 ? 1.538 7.310 -30.371 1.00 79.12 300 SER A C 1
ATOM 2232 O O . SER A 1 300 ? 1.979 6.743 -31.375 1.00 79.12 300 SER A O 1
ATOM 2234 N N . ALA A 1 301 ? 0.231 7.491 -30.159 1.00 75.06 301 ALA A N 1
ATOM 2235 C CA . ALA A 1 301 ? -0.827 7.037 -31.058 1.00 75.06 301 ALA A CA 1
ATOM 2236 C C . ALA A 1 301 ? -0.709 7.681 -32.447 1.00 75.06 301 ALA A C 1
ATOM 2238 O O . ALA A 1 301 ? -0.812 6.990 -33.461 1.00 75.06 301 ALA A O 1
ATOM 2239 N N . ARG A 1 302 ? -0.386 8.981 -32.500 1.00 76.56 302 ARG A N 1
ATOM 2240 C CA . ARG A 1 302 ? -0.169 9.725 -33.752 1.00 76.56 302 ARG A CA 1
ATOM 2241 C C . ARG A 1 302 ? 1.243 9.597 -34.332 1.00 76.56 302 ARG A C 1
ATOM 2243 O O . ARG A 1 302 ? 1.549 10.204 -35.349 1.00 76.56 302 ARG A O 1
ATOM 2250 N N . GLY A 1 303 ? 2.103 8.787 -33.716 1.00 72.94 303 GLY A N 1
ATOM 2251 C CA . GLY A 1 303 ? 3.421 8.454 -34.255 1.00 72.94 303 GLY A CA 1
ATOM 2252 C C . GLY A 1 303 ? 4.515 9.506 -34.043 1.00 72.94 303 GLY A C 1
ATOM 2253 O O . GLY A 1 303 ? 5.650 9.246 -34.430 1.00 72.94 303 GLY A O 1
ATOM 2254 N N . PHE A 1 304 ? 4.234 10.619 -33.357 1.00 71.50 304 PHE A N 1
ATOM 2255 C CA . PHE A 1 304 ? 5.207 11.680 -33.043 1.00 71.50 304 PHE A CA 1
ATOM 2256 C C . PHE A 1 304 ? 6.354 11.220 -32.127 1.00 71.50 304 PHE A C 1
ATOM 2258 O O . PHE A 1 304 ? 7.371 11.901 -32.000 1.00 71.50 304 PHE A O 1
ATOM 2265 N N . LEU A 1 305 ? 6.203 10.070 -31.460 1.00 67.75 305 LEU A N 1
ATOM 2266 C CA . LEU A 1 305 ? 7.207 9.491 -30.557 1.00 67.75 305 LEU A CA 1
ATOM 2267 C C . LEU A 1 305 ? 7.818 8.181 -31.086 1.00 67.75 305 LEU A C 1
ATOM 2269 O O . LEU A 1 305 ? 8.510 7.483 -30.344 1.00 67.75 305 LEU A O 1
ATOM 2273 N N . ARG A 1 306 ? 7.608 7.836 -32.365 1.00 51.28 306 ARG A N 1
ATOM 2274 C CA . ARG A 1 306 ? 8.238 6.656 -32.978 1.00 51.28 306 ARG A CA 1
ATOM 2275 C C . ARG A 1 306 ? 9.689 6.973 -33.350 1.00 51.28 306 ARG A C 1
ATOM 2277 O O . ARG A 1 306 ? 9.939 7.822 -34.193 1.00 51.28 306 ARG A O 1
ATOM 2284 N N . GLY A 1 307 ? 10.642 6.273 -32.731 1.00 48.41 307 GLY A N 1
ATOM 2285 C CA . GLY A 1 307 ? 12.060 6.304 -33.129 1.00 48.41 307 GLY A CA 1
ATOM 2286 C C . GLY A 1 307 ? 13.076 6.519 -32.004 1.00 48.41 307 GLY A C 1
ATOM 2287 O O . GLY A 1 307 ? 14.264 6.295 -32.216 1.00 48.41 307 GLY A O 1
ATOM 2288 N N . THR A 1 308 ? 12.656 6.880 -30.790 1.00 45.03 308 THR A N 1
ATOM 2289 C CA . THR A 1 308 ? 13.568 7.012 -29.641 1.00 45.03 308 THR A CA 1
ATOM 2290 C C . THR A 1 308 ? 13.456 5.808 -28.707 1.00 45.03 308 THR A C 1
ATOM 2292 O O . THR A 1 308 ? 12.364 5.467 -28.273 1.00 45.03 308 THR A O 1
ATOM 2295 N N . ARG A 1 309 ? 14.590 5.196 -28.322 1.00 46.44 309 ARG A N 1
ATOM 2296 C CA . ARG A 1 309 ? 14.657 4.165 -27.256 1.00 46.44 309 ARG A CA 1
ATOM 2297 C C . ARG A 1 309 ? 14.283 4.700 -25.856 1.00 46.44 309 ARG A C 1
ATOM 2299 O O . ARG A 1 309 ? 14.264 3.930 -24.903 1.00 46.44 309 ARG A O 1
ATOM 2306 N N . ALA A 1 310 ? 14.023 6.002 -25.721 1.00 50.44 310 ALA A N 1
ATOM 2307 C CA . ALA A 1 310 ? 13.539 6.636 -24.499 1.00 50.44 310 ALA A CA 1
ATOM 2308 C C . ALA A 1 310 ? 12.001 6.624 -24.460 1.00 50.44 310 ALA A C 1
ATOM 2310 O O . ALA A 1 310 ? 11.357 6.957 -25.456 1.00 50.44 310 ALA A O 1
ATOM 2311 N N . GLN A 1 311 ? 11.432 6.247 -23.309 1.00 62.66 311 GLN A N 1
ATOM 2312 C CA . GLN A 1 311 ? 9.986 6.137 -23.101 1.00 62.66 311 GLN A CA 1
ATOM 2313 C C 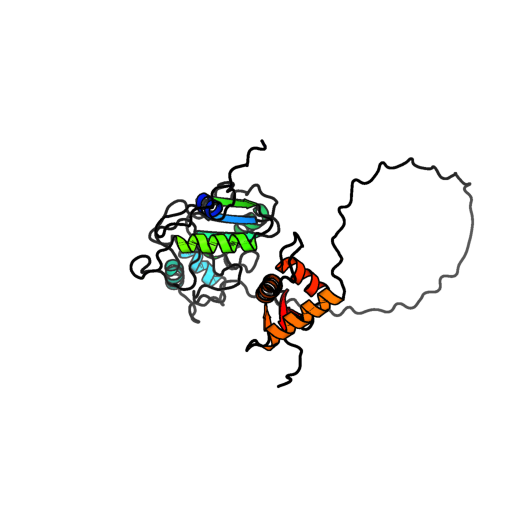. GLN A 1 311 ? 9.258 7.462 -23.440 1.00 62.66 311 GLN A C 1
ATOM 2315 O O . GLN A 1 311 ? 9.728 8.528 -23.026 1.00 62.66 311 GLN A O 1
ATOM 2320 N N . PRO A 1 312 ? 8.099 7.419 -24.130 1.00 66.31 312 PRO A N 1
ATOM 2321 C CA . PRO A 1 312 ? 7.290 8.580 -24.527 1.00 66.31 312 PRO A CA 1
ATOM 2322 C C . PRO A 1 312 ? 7.108 9.668 -23.459 1.00 66.31 312 PRO A C 1
ATOM 2324 O O . PRO A 1 312 ? 7.279 10.857 -23.728 1.00 66.31 312 PRO A O 1
ATOM 2327 N N . VAL A 1 313 ? 6.829 9.251 -22.222 1.00 69.44 313 VAL A N 1
ATOM 2328 C CA . VAL A 1 313 ? 6.632 10.138 -21.067 1.00 69.44 313 VAL A CA 1
ATOM 2329 C C . VAL A 1 313 ? 7.930 10.830 -20.650 1.00 69.44 313 VAL A C 1
ATOM 2331 O O . VAL A 1 313 ? 7.905 12.002 -20.284 1.00 69.44 313 VAL A O 1
ATOM 2334 N N . ALA A 1 314 ? 9.071 10.139 -20.714 1.00 67.69 314 ALA A N 1
ATOM 2335 C CA . ALA A 1 314 ? 10.368 10.712 -20.361 1.00 67.69 314 ALA A CA 1
ATOM 2336 C C . ALA A 1 314 ? 10.777 11.801 -21.359 1.00 67.69 314 ALA A C 1
ATOM 2338 O O . ALA A 1 314 ? 11.198 12.881 -20.953 1.00 67.69 314 ALA A O 1
ATOM 2339 N N . VAL A 1 315 ? 10.570 11.552 -22.656 1.00 75.88 315 VAL A N 1
ATOM 2340 C CA . VAL A 1 315 ? 10.842 12.545 -23.703 1.00 75.88 315 VAL A CA 1
ATOM 2341 C C . VAL A 1 315 ? 9.937 13.764 -23.547 1.00 75.88 315 VAL A C 1
ATOM 2343 O O . VAL A 1 315 ? 10.418 14.895 -23.587 1.00 75.88 315 VAL A O 1
ATOM 2346 N N . LEU A 1 316 ? 8.641 13.554 -23.302 1.00 80.44 316 LEU A N 1
ATOM 2347 C CA . LEU A 1 316 ? 7.710 14.656 -23.074 1.00 80.44 316 LEU A CA 1
ATOM 2348 C C . LEU A 1 316 ? 8.045 15.439 -21.792 1.00 80.44 316 LEU A C 1
ATOM 2350 O O . LEU A 1 316 ? 8.016 16.666 -21.808 1.00 80.44 316 LEU A O 1
ATOM 2354 N N . ARG A 1 317 ? 8.434 14.764 -20.702 1.00 78.25 317 ARG A N 1
ATOM 2355 C CA . ARG A 1 317 ? 8.897 15.419 -19.465 1.00 78.25 317 ARG A CA 1
ATOM 2356 C C . ARG A 1 317 ? 10.130 16.286 -19.698 1.00 78.25 317 ARG A C 1
ATOM 2358 O O . ARG A 1 317 ? 10.203 17.367 -19.126 1.00 78.25 317 ARG A O 1
ATOM 2365 N N . GLU A 1 318 ? 11.077 15.850 -20.522 1.00 80.31 318 GLU A N 1
ATOM 2366 C CA . GLU A 1 318 ? 12.234 16.677 -20.878 1.00 80.31 318 GLU A CA 1
ATOM 2367 C C . GLU A 1 318 ? 11.832 17.894 -21.723 1.00 80.31 318 GLU A C 1
ATOM 2369 O O . GLU A 1 318 ? 12.320 18.994 -21.476 1.00 80.31 318 GLU A O 1
ATOM 2374 N N . LEU A 1 319 ? 10.890 17.757 -22.662 1.00 82.38 319 LEU A N 1
ATOM 2375 C CA . LEU A 1 319 ? 10.370 18.904 -23.421 1.00 82.38 319 LEU A CA 1
ATOM 2376 C C . LEU A 1 319 ? 9.648 19.919 -22.518 1.00 82.38 319 LEU A C 1
ATOM 2378 O O . LEU A 1 319 ? 9.841 21.124 -22.676 1.00 82.38 319 LEU A O 1
ATOM 2382 N N . LEU A 1 320 ? 8.874 19.434 -21.543 1.00 85.06 320 LEU A N 1
ATOM 2383 C CA . LEU A 1 320 ? 8.183 20.256 -20.545 1.00 85.06 320 LEU A CA 1
ATOM 2384 C C . LEU A 1 320 ? 9.174 21.008 -19.643 1.00 85.06 320 LEU A C 1
ATOM 2386 O O . LEU A 1 320 ? 9.072 22.223 -19.500 1.00 85.06 320 LEU A O 1
ATOM 2390 N N . LYS A 1 321 ? 10.182 20.313 -19.098 1.00 83.75 321 LYS A N 1
ATOM 2391 C CA . LYS A 1 321 ? 11.236 20.927 -18.266 1.00 83.75 321 LYS A CA 1
ATOM 2392 C C . LYS A 1 321 ? 12.033 21.995 -19.011 1.00 83.75 321 LYS A C 1
ATOM 2394 O O . LYS A 1 321 ? 12.422 22.987 -18.409 1.00 83.75 321 LYS A O 1
ATOM 2399 N N . ASN A 1 322 ? 12.267 21.789 -20.305 1.00 83.88 322 ASN A N 1
ATOM 2400 C CA . ASN A 1 322 ? 12.994 22.730 -21.155 1.00 83.88 322 ASN A CA 1
ATOM 2401 C C . ASN A 1 322 ? 12.109 23.875 -21.685 1.00 83.88 322 ASN A C 1
ATOM 2403 O O . ASN A 1 322 ? 12.557 24.627 -22.549 1.00 83.88 322 ASN A O 1
ATOM 2407 N N . GLY A 1 323 ? 10.856 23.991 -21.223 1.00 85.75 323 GLY A N 1
ATOM 2408 C CA . GLY A 1 323 ? 9.939 25.063 -21.619 1.00 85.75 323 GLY A CA 1
ATOM 2409 C C . GLY A 1 323 ? 9.571 25.044 -23.105 1.00 85.75 323 GLY A C 1
ATOM 2410 O O . GLY A 1 323 ? 9.257 26.082 -23.675 1.00 85.75 323 GLY A O 1
ATOM 2411 N N . ARG A 1 324 ? 9.657 23.880 -23.761 1.00 87.06 324 ARG A N 1
ATOM 2412 C CA . ARG A 1 324 ? 9.393 23.731 -25.204 1.00 87.06 324 ARG A CA 1
ATOM 2413 C C . ARG A 1 324 ? 7.924 23.457 -25.528 1.00 87.06 324 ARG A C 1
ATOM 2415 O O . ARG A 1 324 ? 7.568 23.469 -26.703 1.00 87.06 324 ARG A O 1
ATOM 2422 N N . ILE A 1 325 ? 7.106 23.180 -24.509 1.00 90.06 325 ILE A N 1
ATOM 2423 C CA . ILE A 1 325 ? 5.687 22.857 -24.660 1.00 90.06 325 ILE A CA 1
ATOM 2424 C C . ILE A 1 325 ? 4.817 24.023 -24.196 1.00 90.06 325 ILE A C 1
ATOM 2426 O O . ILE A 1 325 ? 4.942 24.483 -23.061 1.00 90.06 325 ILE A O 1
ATOM 2430 N N . GLU A 1 326 ? 3.919 24.480 -25.064 1.00 89.31 326 GLU A N 1
ATOM 2431 C CA . GLU A 1 326 ? 2.993 25.571 -24.753 1.00 89.31 326 GLU A CA 1
ATOM 2432 C C . GLU A 1 326 ? 1.945 25.153 -23.721 1.00 89.31 326 GLU A C 1
ATOM 2434 O O . GLU A 1 326 ? 1.465 24.019 -23.723 1.00 89.31 326 GLU A O 1
ATOM 2439 N N . GLY A 1 327 ? 1.576 26.078 -22.828 1.00 85.81 327 GLY A N 1
ATOM 2440 C CA . GLY A 1 327 ? 0.594 25.815 -21.772 1.00 85.81 327 GLY A CA 1
ATOM 2441 C C . GLY A 1 327 ? 1.068 24.829 -20.702 1.00 85.81 327 GLY A C 1
ATOM 2442 O O . GLY A 1 327 ? 0.264 24.386 -19.881 1.00 85.81 327 GLY A O 1
ATOM 2443 N N . ALA A 1 328 ? 2.357 24.481 -20.694 1.00 88.88 328 ALA A N 1
ATOM 2444 C CA . ALA A 1 328 ? 2.957 23.659 -19.660 1.00 88.88 328 ALA A CA 1
ATOM 2445 C C . ALA A 1 328 ? 2.884 24.371 -18.305 1.00 88.88 328 ALA A C 1
ATOM 2447 O O . ALA A 1 328 ? 3.486 25.424 -18.097 1.00 88.88 328 ALA A O 1
ATOM 2448 N N . VAL A 1 329 ? 2.162 23.770 -17.369 1.00 86.94 329 VAL A N 1
ATOM 2449 C CA . VAL A 1 329 ? 2.083 24.211 -15.981 1.00 86.94 329 VAL A CA 1
ATOM 2450 C C . VAL A 1 329 ? 2.593 23.099 -15.087 1.00 86.94 329 VAL A C 1
ATOM 2452 O O . VAL A 1 329 ? 2.319 21.921 -15.315 1.00 86.94 329 VAL A O 1
ATOM 2455 N N . GLN A 1 330 ? 3.351 23.471 -14.065 1.00 85.50 330 GLN A N 1
ATOM 2456 C CA . GLN A 1 330 ? 3.768 22.547 -13.028 1.00 85.50 330 GLN A CA 1
ATOM 2457 C C . GLN A 1 330 ? 2.998 22.883 -11.752 1.00 85.50 330 GLN A C 1
ATOM 2459 O O . GLN A 1 330 ? 3.045 24.020 -11.284 1.00 85.50 330 GLN A O 1
ATOM 2464 N N . ASP A 1 331 ? 2.256 21.914 -11.219 1.00 75.44 331 ASP A N 1
ATOM 2465 C CA . ASP A 1 331 ? 1.526 22.092 -9.969 1.00 75.44 331 ASP A CA 1
ATOM 2466 C C . ASP A 1 331 ? 2.477 22.130 -8.760 1.00 75.44 331 ASP A C 1
ATOM 2468 O O . ASP A 1 331 ? 3.685 21.873 -8.845 1.00 75.44 331 ASP A O 1
ATOM 2472 N N . THR A 1 332 ? 1.918 22.443 -7.595 1.00 60.88 332 THR A N 1
ATOM 2473 C CA . THR A 1 332 ? 2.649 22.515 -6.323 1.00 60.88 332 THR A CA 1
ATOM 2474 C C . THR A 1 332 ? 3.250 21.170 -5.885 1.00 60.88 332 THR A C 1
ATOM 2476 O O . THR A 1 332 ? 4.165 21.156 -5.058 1.00 60.88 332 THR A O 1
ATOM 2479 N N . ASP A 1 333 ? 2.809 20.056 -6.480 1.00 64.50 333 ASP A N 1
ATOM 2480 C CA . ASP A 1 333 ? 3.323 18.697 -6.283 1.00 64.50 333 ASP A CA 1
ATOM 2481 C C . ASP A 1 333 ? 4.374 18.297 -7.340 1.00 64.50 333 ASP A C 1
ATOM 2483 O O . ASP A 1 333 ? 4.785 17.135 -7.416 1.00 64.50 333 ASP A O 1
ATOM 2487 N N . ARG A 1 334 ? 4.863 19.258 -8.138 1.00 74.06 334 ARG A N 1
ATOM 2488 C CA . ARG A 1 334 ? 5.816 19.065 -9.245 1.00 74.06 334 ARG A CA 1
ATOM 2489 C C . ARG A 1 334 ? 5.285 18.200 -10.391 1.00 74.06 334 ARG A C 1
ATOM 2491 O O . ARG A 1 334 ? 6.080 17.739 -11.221 1.00 74.06 334 ARG A O 1
ATOM 2498 N N . ARG A 1 335 ? 3.972 17.997 -10.487 1.00 77.44 335 ARG A N 1
ATOM 2499 C CA . ARG A 1 335 ? 3.350 17.323 -11.628 1.00 77.44 335 ARG A CA 1
ATOM 2500 C C . ARG A 1 335 ? 3.154 18.320 -12.750 1.00 77.44 335 ARG A C 1
ATOM 2502 O O . ARG A 1 335 ? 2.696 19.436 -12.542 1.00 77.44 335 ARG A O 1
ATOM 2509 N N . TRP A 1 336 ? 3.515 17.894 -13.947 1.00 82.69 336 TRP A N 1
ATOM 2510 C CA . TRP A 1 336 ? 3.291 18.681 -15.144 1.00 82.69 336 TRP A CA 1
ATOM 2511 C C . TRP A 1 336 ? 1.891 18.402 -15.694 1.00 82.69 336 TRP A C 1
ATOM 2513 O O . TRP A 1 336 ? 1.444 17.254 -15.725 1.00 82.69 336 TRP A O 1
ATOM 2523 N N . ALA A 1 337 ? 1.229 19.446 -16.159 1.00 87.25 337 ALA A N 1
ATOM 2524 C CA . ALA A 1 337 ? 0.023 19.378 -16.963 1.00 87.25 337 ALA A CA 1
ATOM 2525 C C . ALA A 1 337 ? 0.162 20.355 -18.133 1.00 87.25 337 ALA A C 1
ATOM 2527 O O . ALA A 1 337 ? 0.951 21.299 -18.082 1.00 87.25 337 ALA A O 1
ATOM 2528 N N . ILE A 1 338 ? -0.582 20.112 -19.202 1.00 91.25 338 ILE A N 1
ATOM 2529 C CA . ILE A 1 338 ? -0.623 20.979 -20.375 1.00 91.25 338 ILE A CA 1
ATOM 2530 C C . ILE A 1 338 ? -2.020 21.577 -20.433 1.00 91.25 338 ILE A C 1
ATOM 2532 O O . ILE A 1 338 ? -3.006 20.864 -20.630 1.00 91.25 338 ILE A O 1
ATOM 2536 N N . ARG A 1 339 ? -2.111 22.887 -20.222 1.00 90.56 339 ARG A N 1
ATOM 2537 C CA . ARG A 1 339 ? -3.357 23.638 -20.340 1.00 90.56 339 ARG A CA 1
ATOM 2538 C C . ARG A 1 339 ? -3.526 24.148 -21.757 1.00 90.56 339 ARG A C 1
ATOM 2540 O O . ARG A 1 339 ? -2.566 24.549 -22.414 1.00 90.56 339 ARG A O 1
ATOM 2547 N N . CYS A 1 340 ? -4.770 24.154 -22.208 1.00 90.56 340 CYS A N 1
ATOM 2548 C CA . CYS A 1 340 ? -5.126 24.834 -23.436 1.00 90.56 340 CYS A CA 1
ATOM 2549 C C . CYS A 1 340 ? -4.893 26.342 -23.271 1.00 90.56 340 CYS A C 1
ATOM 2551 O O . CYS A 1 340 ? -5.482 26.962 -22.384 1.00 90.56 340 CYS A O 1
ATOM 2553 N N . VAL A 1 341 ? -4.069 26.924 -24.139 1.00 89.44 341 VAL A N 1
ATOM 2554 C CA . VAL A 1 341 ? -3.812 28.375 -24.191 1.00 89.44 341 VAL A CA 1
ATOM 2555 C C . VAL A 1 341 ? -4.409 29.041 -25.429 1.00 89.44 341 VAL A C 1
ATOM 2557 O O . VAL A 1 341 ? -4.399 30.262 -25.536 1.00 89.44 341 VAL A O 1
ATOM 2560 N N . ARG A 1 342 ? -4.985 28.260 -26.353 1.00 85.19 342 ARG A N 1
ATOM 2561 C CA . ARG A 1 342 ? -5.716 28.801 -27.504 1.00 85.19 342 ARG A CA 1
ATOM 2562 C C . ARG A 1 342 ? -7.029 29.420 -27.028 1.00 85.19 342 ARG A C 1
ATOM 2564 O O . ARG A 1 342 ? -7.891 28.724 -26.479 1.00 85.19 342 ARG A O 1
ATOM 2571 N N . GLU A 1 343 ? -7.187 30.726 -27.210 1.00 64.50 343 GLU A N 1
ATOM 2572 C CA . GLU A 1 343 ? -8.474 31.389 -27.007 1.00 64.50 343 GLU A CA 1
ATOM 2573 C C . GLU A 1 343 ? -9.490 30.841 -28.017 1.00 64.50 343 GLU A C 1
ATOM 2575 O O . GLU A 1 343 ? -9.155 30.550 -29.165 1.00 64.50 343 GLU A O 1
ATOM 2580 N N . GLY A 1 344 ? -10.711 30.580 -27.550 1.00 53.75 344 GLY A N 1
ATOM 2581 C CA . GLY A 1 344 ? -11.707 29.818 -28.296 1.00 53.75 344 GLY A CA 1
ATOM 2582 C C . GLY A 1 344 ? -12.116 30.496 -29.602 1.00 53.75 344 GLY A C 1
ATOM 2583 O O . GLY A 1 344 ? -12.933 31.411 -29.588 1.00 53.75 344 GLY A O 1
ATOM 2584 N N . GLY A 1 345 ? -11.614 29.985 -30.725 1.00 43.09 345 GLY A N 1
ATOM 2585 C CA . GLY A 1 345 ? -12.302 30.076 -32.005 1.00 43.09 345 GLY A CA 1
ATOM 2586 C C . GLY A 1 345 ? -13.413 29.031 -32.025 1.00 43.09 345 GLY A C 1
ATOM 2587 O O . GLY A 1 345 ? -13.131 27.841 -31.881 1.00 43.09 345 GLY A O 1
ATOM 2588 N N . ARG A 1 346 ? -14.661 29.496 -32.114 1.00 36.59 346 ARG A N 1
ATOM 2589 C CA . ARG A 1 346 ? -15.812 28.662 -32.480 1.00 36.59 346 ARG A CA 1
ATOM 2590 C C . ARG A 1 346 ? -15.612 28.039 -33.855 1.00 36.59 346 ARG A C 1
ATOM 2592 O O . ARG A 1 346 ? -15.014 28.728 -34.710 1.00 36.59 346 ARG A O 1
#